Protein AF-A0A9D0ZQX7-F1 (afdb_monomer)

Radius of gyration: 19.65 Å; Cα contacts (8 Å, |Δi|>4): 275; chains: 1; bounding box: 48×26×58 Å

Sequence (186 aa):
MSQKMRNIPDDFRDPSKLGLVLETLQNSVYQLNQEEIRAMFANLVANLADKRKNSTITPRYVYILSQLGYEDAVFLRELVHQNGESVLHARKAAINNNHIDKYISDYFLYFSGEKKVLSGFKPTINVLESLGIIKETDEKLEYGIEDDSIVEKLDEKAENDQDGTWLYRSISITSFGMDFLKYVVG

InterPro domains:
  IPR025506 Abortive infection alpha [PF14337] (4-182)

Solvent-accessible surface area (backbone atoms only — not comparable to full-atom values): 10532 Å² total; per-residue (Å²): 94,74,67,59,47,68,71,51,54,75,92,39,54,35,73,89,38,45,69,60,40,52,53,40,54,61,55,41,68,85,39,69,87,40,66,64,53,40,49,25,48,24,26,37,42,30,34,42,35,24,63,91,56,30,85,79,65,54,76,65,58,50,58,54,59,62,69,54,53,71,68,41,45,51,51,54,51,58,53,63,67,34,75,81,58,65,38,40,36,36,31,32,24,37,70,54,96,94,36,80,74,46,74,76,48,70,60,34,35,39,39,75,78,74,75,41,78,47,69,81,50,65,67,45,52,54,51,38,36,75,74,46,32,33,44,74,50,75,80,42,89,58,85,54,75,89,50,63,76,56,49,53,55,50,52,67,70,59,77,60,93,71,84,60,48,54,38,42,30,43,38,43,72,31,76,64,21,51,57,50,41,60,41,28,71,92

Secondary structure (DSSP, 8-state):
-HHHHHTS-GGGB-GGGHHHHHHHHHHHGGGTT-HHHHHHHHHHHHHHTBTTTTTS--THHHHHHHH--HHHHHHHHHHHHTTTPPEEEEEEEEEETTEEEEE-S--EEEETTTTEEEES-HHHHHHHHHTTSEEEPPPB-----S-HHHHHHHHHHH------EEEEEEEEE-HHHHHHHHHHT-

Structure (mmCIF, N/CA/C/O backbone):
data_AF-A0A9D0ZQX7-F1
#
_entry.id   AF-A0A9D0ZQX7-F1
#
loop_
_atom_site.group_PDB
_atom_site.id
_atom_site.type_symbol
_atom_site.label_atom_id
_atom_site.label_alt_id
_atom_site.label_comp_id
_atom_site.label_asym_id
_atom_site.label_entity_id
_atom_site.label_seq_id
_atom_site.pdbx_PDB_ins_code
_atom_site.Cartn_x
_atom_site.Cartn_y
_atom_site.Cartn_z
_atom_site.occupancy
_atom_site.B_iso_or_equiv
_atom_site.auth_seq_id
_atom_site.auth_comp_id
_atom_site.auth_asym_id
_atom_site.auth_atom_id
_atom_site.pdbx_PDB_model_num
ATOM 1 N N . MET A 1 1 ? -18.158 -7.163 6.139 1.00 58.81 1 MET A N 1
ATOM 2 C CA . MET A 1 1 ? -17.744 -6.274 7.252 1.00 58.81 1 MET A CA 1
ATOM 3 C C . MET A 1 1 ? -18.123 -6.811 8.631 1.00 58.81 1 MET A C 1
ATOM 5 O O . MET A 1 1 ?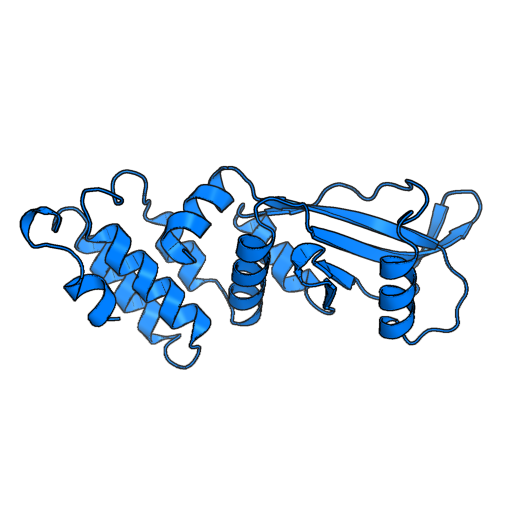 -17.233 -6.945 9.458 1.00 58.81 1 MET A O 1
ATOM 9 N N . SER A 1 2 ? -19.384 -7.182 8.894 1.00 59.84 2 SER A N 1
ATOM 10 C CA . SER A 1 2 ? -19.833 -7.571 10.250 1.00 59.84 2 SER A CA 1
ATOM 11 C C . SER A 1 2 ? -19.123 -8.789 10.864 1.00 59.84 2 SER A C 1
ATOM 13 O O . SER A 1 2 ? -19.054 -8.903 12.084 1.00 59.84 2 SER A O 1
ATOM 15 N N . GLN A 1 3 ? -18.568 -9.690 10.052 1.00 69.38 3 GLN A N 1
ATOM 16 C CA . GLN A 1 3 ? -17.985 -10.939 10.545 1.00 69.38 3 GLN A CA 1
ATOM 17 C C . GLN A 1 3 ? -16.638 -10.748 11.259 1.00 69.38 3 GLN A C 1
ATOM 19 O O . GLN A 1 3 ? -16.431 -11.349 12.308 1.00 69.38 3 GLN A O 1
ATOM 24 N N . LYS A 1 4 ? -15.756 -9.860 10.771 1.00 78.12 4 LYS A N 1
ATOM 25 C CA . LYS A 1 4 ? -14.452 -9.611 11.420 1.00 78.12 4 LYS A CA 1
ATOM 26 C C . LYS A 1 4 ? -14.603 -8.934 12.789 1.00 78.12 4 LYS A C 1
ATOM 28 O O . LYS A 1 4 ? -13.883 -9.287 13.713 1.00 78.12 4 LYS A O 1
ATOM 33 N N . MET A 1 5 ? -15.588 -8.045 12.957 1.00 74.50 5 MET A N 1
ATOM 34 C CA . MET A 1 5 ? -15.902 -7.446 14.265 1.00 74.50 5 MET A CA 1
ATOM 35 C C . MET A 1 5 ? -16.455 -8.459 15.273 1.00 74.50 5 MET A C 1
ATOM 37 O O . MET A 1 5 ? -16.116 -8.396 16.451 1.00 74.50 5 MET A O 1
ATOM 41 N N . ARG A 1 6 ? -17.295 -9.406 14.826 1.00 79.50 6 ARG A N 1
ATOM 42 C CA . ARG A 1 6 ? -17.848 -10.458 15.701 1.00 79.50 6 ARG A CA 1
ATOM 43 C C . ARG A 1 6 ? -16.764 -11.366 16.283 1.00 79.50 6 ARG A C 1
ATOM 45 O O . ARG A 1 6 ? -16.959 -11.905 17.364 1.00 79.50 6 ARG A O 1
ATOM 52 N N . ASN A 1 7 ? -15.628 -11.487 15.599 1.00 86.38 7 ASN A N 1
ATOM 53 C CA . ASN A 1 7 ? -14.491 -12.287 16.050 1.00 86.38 7 ASN A CA 1
ATOM 54 C C . ASN A 1 7 ? -13.659 -11.602 17.149 1.00 86.38 7 ASN A C 1
ATOM 56 O O . ASN A 1 7 ? -12.749 -12.228 17.688 1.00 86.38 7 ASN A O 1
ATOM 60 N N . ILE A 1 8 ? -13.938 -10.336 17.484 1.00 88.44 8 ILE A N 1
ATOM 61 C CA . ILE A 1 8 ? -13.288 -9.636 18.597 1.00 88.44 8 ILE A CA 1
ATOM 62 C C . ILE A 1 8 ? -14.002 -10.053 19.894 1.00 88.44 8 ILE A C 1
ATOM 64 O O . ILE A 1 8 ? -15.202 -9.763 20.024 1.00 88.44 8 ILE A O 1
ATOM 68 N N . PRO A 1 9 ? -13.306 -10.707 20.848 1.00 91.00 9 PRO A N 1
ATOM 69 C CA . PRO A 1 9 ? -13.886 -11.041 22.148 1.00 91.00 9 PRO A CA 1
ATOM 70 C C . PRO A 1 9 ? -14.347 -9.781 22.882 1.00 91.00 9 PRO A C 1
ATOM 72 O O . PRO A 1 9 ? -13.698 -8.741 22.762 1.00 91.00 9 PRO A O 1
ATOM 75 N N . ASP A 1 10 ? -15.436 -9.875 23.647 1.00 89.38 10 ASP A N 1
ATOM 76 C CA . ASP A 1 10 ? -16.072 -8.718 24.294 1.00 89.38 10 ASP A CA 1
ATOM 77 C C . ASP A 1 10 ? -15.087 -7.909 25.152 1.00 89.38 10 ASP A C 1
ATOM 79 O O . ASP A 1 10 ? -15.041 -6.686 25.040 1.00 89.38 10 ASP A O 1
ATOM 83 N N . ASP A 1 11 ? -14.205 -8.587 25.894 1.00 92.81 11 ASP A N 1
ATOM 84 C CA . ASP A 1 11 ? -13.184 -7.952 26.736 1.00 92.81 11 ASP A CA 1
ATOM 85 C C . ASP A 1 11 ? -12.166 -7.117 25.949 1.00 92.81 11 ASP A C 1
ATOM 87 O O . ASP A 1 11 ? -11.516 -6.240 26.521 1.00 92.81 11 ASP A O 1
ATOM 91 N N . PHE A 1 12 ? -11.990 -7.377 24.651 1.00 93.94 12 PHE A N 1
ATOM 92 C CA . PHE A 1 12 ? -11.067 -6.640 23.784 1.00 93.94 12 PHE A CA 1
ATOM 93 C C . PHE A 1 12 ? -11.750 -5.572 22.931 1.00 93.94 12 PHE A C 1
ATOM 95 O O . PHE A 1 12 ? -11.049 -4.831 22.241 1.00 93.94 12 PHE A O 1
ATOM 102 N N . ARG A 1 13 ? -13.080 -5.449 22.989 1.00 92.25 13 ARG A N 1
ATOM 103 C CA . ARG A 1 13 ? -13.792 -4.395 22.263 1.00 92.25 13 ARG A CA 1
ATOM 104 C C . ARG A 1 13 ? -13.548 -3.038 22.909 1.00 92.25 13 ARG A C 1
ATOM 106 O O . ARG A 1 13 ? -13.646 -2.894 24.125 1.00 92.25 13 ARG A O 1
ATOM 113 N N . ASP A 1 14 ? -13.259 -2.041 22.0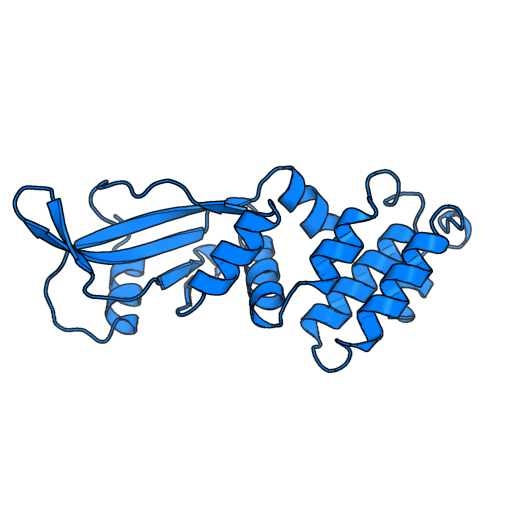82 1.00 91.56 14 ASP A N 1
ATOM 114 C CA . ASP A 1 14 ? -12.987 -0.677 22.524 1.00 91.56 14 ASP A CA 1
ATOM 115 C C . ASP A 1 14 ? -13.921 0.342 21.858 1.00 91.56 14 ASP A C 1
ATOM 117 O O . ASP A 1 14 ? -13.808 0.591 20.653 1.00 91.56 14 ASP A O 1
ATOM 121 N N . PRO A 1 15 ? -14.825 0.983 22.618 1.00 89.94 15 PRO A N 1
ATOM 122 C CA . PRO A 1 15 ? -15.671 2.040 22.084 1.00 89.94 15 PRO A CA 1
ATOM 123 C C . PRO A 1 15 ? -14.928 3.374 21.901 1.00 89.94 15 PRO 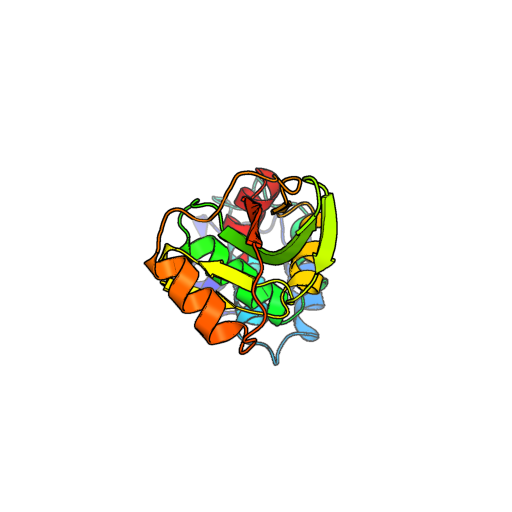A C 1
ATOM 125 O O . PRO A 1 15 ? -15.479 4.274 21.269 1.00 89.94 15 PRO A O 1
ATOM 128 N N . SER A 1 16 ? -13.695 3.537 22.404 1.00 92.25 16 SER A N 1
ATOM 129 C CA . SER A 1 16 ? -12.958 4.812 22.349 1.00 92.25 16 SER A CA 1
ATOM 130 C C . SER A 1 16 ? -12.718 5.321 20.922 1.00 92.25 16 SER A C 1
ATOM 132 O O . SER A 1 16 ? -12.596 6.524 20.694 1.00 92.25 16 SER A O 1
ATOM 134 N N . LYS A 1 17 ? -12.695 4.410 19.940 1.00 93.12 17 LYS A N 1
ATOM 135 C CA . LYS A 1 17 ? -12.505 4.707 18.514 1.00 93.12 17 LYS A CA 1
ATOM 136 C C . LYS A 1 17 ? -13.804 4.683 17.707 1.00 93.12 17 LYS A C 1
ATOM 138 O O . LYS A 1 17 ? -13.746 4.696 16.479 1.00 93.12 17 LYS A O 1
ATOM 143 N N . LEU A 1 18 ? -14.973 4.680 18.357 1.00 92.44 18 LEU A N 1
ATOM 144 C CA . LEU A 1 18 ? -16.269 4.570 17.677 1.00 92.44 18 LEU A CA 1
ATOM 145 C C . LEU A 1 18 ? -16.466 5.643 16.596 1.00 92.44 18 LEU A C 1
ATOM 147 O O . LEU A 1 18 ? -16.971 5.326 15.525 1.00 92.44 18 LEU A O 1
ATOM 151 N N . GLY A 1 19 ? -16.013 6.880 16.830 1.00 93.81 19 GLY A N 1
ATOM 152 C CA . GLY A 1 19 ? -16.064 7.942 15.817 1.00 93.81 19 GLY A CA 1
ATOM 153 C C . GLY A 1 19 ? -15.336 7.566 14.521 1.00 93.81 19 GLY A C 1
ATOM 154 O O . GLY A 1 19 ? -15.907 7.689 13.442 1.00 93.81 19 GLY A O 1
ATOM 155 N N . LEU A 1 20 ? -14.125 7.007 14.629 1.00 94.50 20 LEU A N 1
ATOM 156 C CA . LEU A 1 20 ? -13.357 6.538 13.470 1.00 94.50 20 LEU A CA 1
ATOM 157 C C . LEU A 1 20 ? -13.983 5.304 12.823 1.00 94.50 20 LEU A C 1
ATOM 159 O O . LEU A 1 20 ? -13.939 5.165 11.605 1.00 94.50 20 LEU A O 1
ATOM 163 N N . VAL A 1 21 ? -14.591 4.411 13.609 1.00 94.81 21 VAL A N 1
ATOM 164 C CA . VAL A 1 21 ? -15.341 3.269 13.064 1.00 94.81 21 VAL A CA 1
ATOM 165 C C . VAL A 1 21 ? -16.500 3.762 12.196 1.00 94.81 21 VAL A C 1
ATOM 167 O O . VAL A 1 21 ? -16.661 3.289 11.073 1.00 94.81 21 V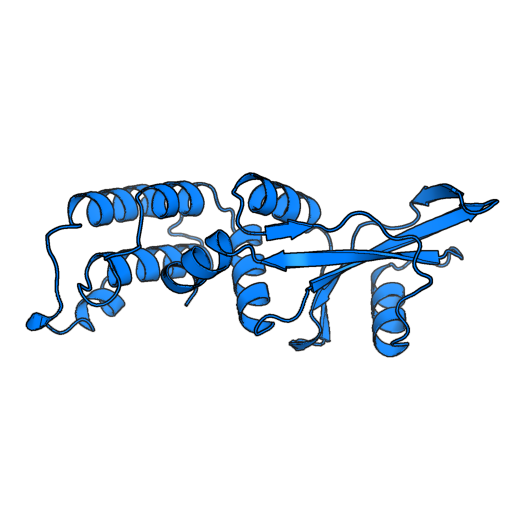AL A O 1
ATOM 170 N N . LEU A 1 22 ? -17.279 4.731 12.684 1.00 93.88 22 LEU A N 1
ATOM 171 C CA . LEU A 1 22 ? -18.394 5.314 11.936 1.00 93.88 22 LEU A CA 1
ATOM 172 C C . LEU A 1 22 ? -17.914 6.018 10.662 1.00 93.88 22 LEU A C 1
ATOM 174 O O . LEU A 1 22 ? -18.479 5.781 9.596 1.00 93.88 22 LEU A O 1
ATOM 178 N N . GLU A 1 23 ? -16.843 6.806 10.748 1.00 94.31 23 GLU A N 1
ATOM 179 C CA . GLU A 1 23 ? -16.229 7.465 9.589 1.00 94.31 23 GLU A CA 1
ATOM 180 C C . GLU A 1 23 ? -15.744 6.446 8.544 1.00 94.31 23 GLU A C 1
ATOM 182 O O . GLU A 1 23 ? -15.977 6.601 7.344 1.00 94.31 23 GLU A O 1
ATOM 187 N N . THR A 1 24 ? -15.129 5.351 8.993 1.00 94.62 24 THR A N 1
ATOM 188 C CA . THR A 1 24 ? -14.659 4.268 8.118 1.00 94.62 24 THR A CA 1
ATOM 189 C C . THR A 1 24 ? -15.823 3.595 7.390 1.00 94.62 24 THR A C 1
ATOM 191 O O . THR A 1 24 ? -15.752 3.352 6.186 1.00 94.62 24 THR A O 1
ATOM 194 N N . LEU A 1 25 ? -16.928 3.335 8.096 1.00 92.94 25 LEU A N 1
ATOM 195 C CA . LEU A 1 25 ? -18.136 2.766 7.499 1.00 92.94 25 LEU A CA 1
ATOM 196 C C . LEU A 1 25 ? -18.764 3.715 6.473 1.00 92.94 25 LEU A C 1
ATOM 198 O O . LEU A 1 25 ? -19.135 3.261 5.393 1.00 92.94 25 LEU A O 1
ATOM 202 N N . GLN A 1 26 ? -18.839 5.014 6.773 1.00 92.69 26 GLN A N 1
ATOM 203 C CA . GLN A 1 26 ? -19.362 6.024 5.848 1.00 92.69 26 GLN A CA 1
ATOM 204 C C . GLN A 1 26 ? -18.560 6.072 4.544 1.00 92.69 26 GLN A C 1
ATOM 206 O O . GLN A 1 26 ? -19.146 6.029 3.465 1.00 92.69 26 GLN A O 1
ATOM 211 N N . ASN A 1 27 ? -17.227 6.088 4.636 1.00 91.94 27 ASN A N 1
ATOM 212 C CA . ASN A 1 27 ? -16.356 6.080 3.459 1.00 91.94 27 ASN A CA 1
ATOM 213 C C . ASN A 1 27 ? -16.486 4.784 2.642 1.00 91.94 27 ASN A C 1
ATOM 215 O O . ASN A 1 27 ? -16.377 4.810 1.418 1.00 91.94 27 ASN A O 1
ATOM 219 N N . SER A 1 28 ? -16.779 3.655 3.292 1.00 90.88 28 SER A N 1
ATOM 220 C CA . SER A 1 28 ? -16.874 2.365 2.603 1.00 90.88 28 SER A CA 1
ATOM 221 C C . SER A 1 28 ? -18.076 2.210 1.667 1.00 90.88 28 SER A C 1
ATOM 223 O O . SER A 1 28 ? -18.048 1.355 0.780 1.00 90.88 28 SER A O 1
ATOM 225 N N . VAL A 1 29 ? -19.126 3.025 1.833 1.00 87.38 29 VAL A N 1
ATOM 226 C CA . VAL A 1 29 ? -20.370 2.923 1.046 1.00 87.38 29 VAL A CA 1
ATOM 227 C C . VAL A 1 29 ? -20.114 3.112 -0.453 1.00 87.38 29 VAL A C 1
ATOM 229 O O . VAL A 1 29 ? -20.781 2.487 -1.275 1.00 87.38 29 VAL A O 1
ATOM 232 N N . TYR A 1 30 ? -19.111 3.911 -0.816 1.00 79.94 30 TYR A N 1
ATOM 233 C CA . TYR A 1 30 ? -18.766 4.189 -2.213 1.00 79.94 30 TYR A CA 1
ATOM 234 C C . TYR A 1 30 ? -17.960 3.072 -2.889 1.00 79.94 30 TYR A C 1
ATOM 236 O O . TYR A 1 30 ? -17.768 3.113 -4.098 1.00 79.94 30 TYR A O 1
ATOM 244 N N . GLN A 1 31 ? -17.503 2.077 -2.124 1.00 81.06 31 GLN A N 1
ATOM 245 C CA . GLN A 1 31 ? -16.547 1.058 -2.573 1.00 81.06 31 GLN A CA 1
ATOM 246 C C . GLN A 1 31 ? -17.093 -0.373 -2.410 1.00 81.06 31 GLN A C 1
ATOM 248 O O . GLN A 1 31 ? -16.348 -1.350 -2.383 1.00 81.06 31 GLN A O 1
ATOM 253 N N . LEU A 1 32 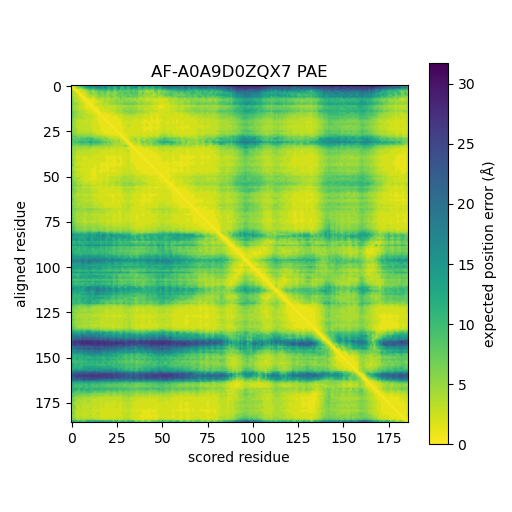? -18.416 -0.524 -2.267 1.00 75.50 32 LEU A N 1
ATOM 254 C CA . LEU A 1 32 ? -19.056 -1.807 -1.943 1.00 75.50 32 LEU A CA 1
ATOM 255 C C . LEU A 1 32 ? -18.930 -2.868 -3.048 1.00 75.50 32 LEU A C 1
ATOM 257 O O . LEU A 1 32 ? -18.981 -4.067 -2.749 1.00 75.50 32 LEU A O 1
ATOM 261 N N . ASN A 1 33 ? -18.769 -2.435 -4.301 1.00 83.50 33 ASN A N 1
ATOM 262 C CA . ASN A 1 33 ? -18.626 -3.297 -5.474 1.00 83.50 33 ASN A CA 1
ATOM 263 C C . ASN A 1 33 ? -17.217 -3.891 -5.630 1.00 83.50 33 ASN A C 1
ATOM 265 O O . ASN A 1 33 ? -17.083 -4.890 -6.328 1.00 83.50 33 ASN A O 1
ATOM 269 N N . GLN A 1 34 ? -16.203 -3.327 -4.969 1.00 86.31 34 GLN A N 1
ATOM 270 C CA . GLN A 1 34 ? -14.821 -3.799 -5.046 1.00 86.31 34 GLN A CA 1
ATOM 271 C C . GLN A 1 34 ? -14.499 -4.668 -3.829 1.00 86.31 34 GLN A C 1
ATOM 273 O O . GLN A 1 34 ? -14.468 -4.190 -2.693 1.00 86.31 34 GLN A O 1
ATOM 278 N N . GLU A 1 35 ? -14.294 -5.968 -4.045 1.00 88.75 35 GLU A N 1
ATOM 279 C CA . GLU A 1 35 ? -14.090 -6.926 -2.956 1.00 88.75 35 GLU A CA 1
ATOM 280 C C . GLU A 1 35 ? -12.830 -6.628 -2.138 1.00 88.75 35 GLU A C 1
ATOM 282 O O . GLU A 1 35 ? -12.888 -6.632 -0.905 1.00 88.75 35 GLU A O 1
ATOM 287 N N . GLU A 1 36 ? -11.736 -6.292 -2.811 1.00 89.12 36 GLU A N 1
ATOM 288 C CA . GLU A 1 36 ? -10.443 -5.964 -2.224 1.00 89.12 36 GLU A CA 1
ATOM 289 C C . GLU A 1 36 ? -10.551 -4.744 -1.306 1.00 89.12 36 GLU A C 1
ATOM 291 O O . GLU A 1 36 ? -10.186 -4.805 -0.130 1.00 89.12 36 GLU A O 1
ATOM 296 N N . ILE A 1 37 ? -11.146 -3.656 -1.797 1.00 92.38 37 ILE A N 1
ATOM 297 C CA . ILE A 1 37 ? -11.325 -2.430 -1.012 1.00 92.38 37 ILE A CA 1
ATOM 298 C C . ILE A 1 37 ? -12.288 -2.680 0.158 1.00 92.38 37 ILE A C 1
ATOM 300 O O . ILE A 1 37 ? -12.042 -2.257 1.291 1.00 92.38 37 ILE A O 1
ATOM 304 N N . ARG A 1 38 ? -13.372 -3.433 -0.064 1.00 91.50 38 ARG A N 1
ATOM 305 C CA . ARG A 1 38 ? -14.318 -3.812 0.996 1.00 91.50 38 ARG A CA 1
ATOM 306 C C . ARG A 1 38 ? -13.647 -4.637 2.095 1.00 91.50 38 ARG A C 1
ATOM 308 O O . ARG A 1 38 ? -13.981 -4.462 3.273 1.00 91.50 38 ARG A O 1
ATOM 315 N N . ALA A 1 39 ? -12.735 -5.539 1.737 1.00 92.06 39 ALA A N 1
ATOM 316 C CA . ALA A 1 39 ? -11.944 -6.298 2.697 1.00 92.06 39 ALA A CA 1
ATOM 317 C C . ALA A 1 39 ? -11.036 -5.368 3.515 1.00 92.06 39 ALA A C 1
ATOM 319 O O . ALA A 1 39 ? -11.015 -5.478 4.743 1.00 92.06 39 ALA A O 1
ATOM 320 N N . MET A 1 40 ? -10.401 -4.389 2.866 1.00 95.00 40 MET A N 1
ATOM 321 C CA . MET A 1 40 ? -9.556 -3.396 3.530 1.00 95.00 40 MET A CA 1
ATOM 322 C C . MET A 1 40 ? -10.319 -2.521 4.532 1.00 95.00 40 MET A C 1
ATOM 324 O O . MET A 1 40 ? -9.882 -2.333 5.670 1.00 95.00 40 MET A O 1
ATOM 328 N N . PHE A 1 41 ? -11.520 -2.058 4.176 1.00 95.06 41 PHE A N 1
ATOM 329 C CA . PHE A 1 41 ? -12.385 -1.349 5.124 1.00 95.06 41 PHE A CA 1
ATOM 330 C C . PHE A 1 41 ? -12.820 -2.249 6.287 1.00 95.06 41 PHE A C 1
ATOM 332 O O . PHE A 1 41 ? -12.832 -1.813 7.438 1.00 95.06 41 PHE A O 1
ATOM 339 N N . ALA A 1 42 ? -13.152 -3.517 6.020 1.00 93.62 42 ALA A N 1
ATOM 340 C CA . ALA A 1 42 ? -13.519 -4.465 7.072 1.00 93.62 42 ALA A CA 1
ATOM 341 C C . ALA A 1 42 ? -12.369 -4.701 8.066 1.00 93.62 42 ALA A C 1
ATOM 343 O O . ALA A 1 42 ? -12.617 -4.817 9.269 1.00 93.62 42 ALA A O 1
ATOM 344 N N . ASN A 1 43 ? -11.134 -4.762 7.566 1.00 95.31 43 ASN A N 1
ATOM 345 C CA . ASN A 1 43 ? -9.920 -4.869 8.368 1.00 95.31 43 ASN A CA 1
ATOM 346 C C . ASN A 1 43 ? -9.729 -3.650 9.257 1.00 95.31 43 ASN A C 1
ATOM 348 O O . ASN A 1 43 ? -9.605 -3.800 10.474 1.00 95.31 43 ASN A O 1
ATOM 352 N N . LEU A 1 44 ? -9.789 -2.453 8.673 1.00 96.06 44 LEU A N 1
ATOM 353 C CA . LEU A 1 44 ? -9.605 -1.215 9.419 1.00 96.06 44 LEU A CA 1
ATOM 354 C C . LEU A 1 44 ? -10.661 -1.062 10.522 1.00 96.06 44 LEU A C 1
ATOM 356 O O . LEU A 1 44 ? -10.313 -0.769 11.663 1.00 96.06 44 LEU A O 1
ATOM 360 N N . VAL A 1 45 ? -11.933 -1.357 10.226 1.00 95.31 45 VAL A N 1
ATOM 361 C CA . VAL A 1 45 ? -13.022 -1.345 11.218 1.00 95.31 45 VAL A CA 1
ATOM 362 C C . VAL A 1 45 ? -12.756 -2.322 12.367 1.00 95.31 45 VAL A C 1
ATOM 364 O O . VAL A 1 45 ? -12.891 -1.953 13.534 1.00 95.31 45 VAL A O 1
ATOM 367 N N . ALA A 1 46 ? -12.372 -3.565 12.061 1.00 94.75 46 ALA A N 1
ATOM 368 C CA . ALA A 1 46 ? -12.097 -4.562 13.093 1.00 94.75 46 ALA A CA 1
ATOM 369 C C . ALA A 1 46 ? -10.894 -4.161 13.961 1.00 94.75 46 ALA A C 1
ATOM 371 O O . ALA A 1 46 ? -10.940 -4.289 15.181 1.00 94.75 46 ALA A O 1
ATOM 372 N N . ASN A 1 47 ? -9.839 -3.628 13.345 1.00 95.69 47 ASN A N 1
ATOM 373 C CA . ASN A 1 47 ? -8.639 -3.210 14.058 1.00 95.69 47 ASN A CA 1
ATOM 374 C C . ASN A 1 47 ? -8.862 -1.936 14.894 1.00 95.69 47 ASN A C 1
ATOM 376 O O . ASN A 1 47 ? -8.279 -1.828 15.967 1.00 95.69 47 ASN A O 1
ATOM 380 N N . LEU A 1 48 ? -9.734 -1.013 14.467 1.00 95.69 48 LEU A N 1
ATOM 381 C CA . LEU A 1 48 ? -10.160 0.150 15.263 1.00 95.69 48 LEU A CA 1
ATOM 382 C C . LEU A 1 48 ? -10.947 -0.256 16.518 1.00 95.69 48 LEU A C 1
ATOM 384 O O . LEU A 1 48 ? -10.773 0.347 17.578 1.00 95.69 48 LEU A O 1
ATOM 388 N N . ALA A 1 49 ? -11.799 -1.277 16.401 1.00 94.12 49 ALA A N 1
ATOM 389 C CA . ALA A 1 49 ? -12.648 -1.760 17.487 1.00 94.12 49 ALA A CA 1
ATOM 390 C C . ALA A 1 49 ? -11.924 -2.681 18.490 1.00 94.12 49 ALA A C 1
ATOM 392 O O . ALA A 1 49 ? -12.524 -3.053 19.495 1.00 94.12 49 ALA A O 1
ATOM 393 N N . ASP A 1 50 ? -10.668 -3.065 18.237 1.00 94.75 50 ASP A N 1
ATOM 394 C CA . ASP A 1 50 ? -9.877 -3.965 19.086 1.00 94.75 50 ASP A CA 1
ATOM 395 C C . ASP A 1 50 ? -8.808 -3.189 19.877 1.00 94.75 50 ASP A C 1
ATOM 397 O O . ASP A 1 50 ? -7.825 -2.703 19.304 1.00 94.75 50 ASP A O 1
ATOM 401 N N . LYS A 1 51 ? -8.945 -3.125 21.211 1.00 94.50 51 LYS A N 1
ATOM 402 C CA . LYS A 1 51 ? -8.019 -2.389 22.101 1.00 94.50 51 LYS A CA 1
ATOM 403 C C . LYS A 1 51 ? -6.569 -2.871 22.033 1.00 94.50 51 LYS A C 1
ATOM 405 O O . LYS A 1 51 ? -5.660 -2.157 22.444 1.00 94.50 51 LYS A O 1
ATOM 410 N N . ARG A 1 52 ? -6.328 -4.091 21.537 1.00 93.94 52 ARG A N 1
ATOM 411 C CA . ARG A 1 52 ? -4.973 -4.649 21.374 1.00 93.94 52 ARG A CA 1
ATOM 412 C C . ARG A 1 52 ? -4.239 -4.052 20.173 1.00 93.94 52 ARG A C 1
ATOM 414 O O . ARG A 1 52 ? -3.025 -4.204 20.073 1.00 93.94 52 ARG A O 1
ATOM 421 N N . LYS A 1 53 ? -4.969 -3.434 19.239 1.00 93.38 53 LYS A N 1
ATOM 422 C CA . LYS A 1 53 ? -4.458 -3.002 17.929 1.00 93.38 53 LYS A CA 1
ATOM 423 C C . LYS A 1 53 ? -4.653 -1.511 17.661 1.00 93.38 53 LYS A C 1
ATOM 425 O O . LYS A 1 53 ? -3.863 -0.912 16.938 1.00 93.38 53 LYS A O 1
ATOM 430 N N . ASN A 1 54 ? -5.684 -0.906 18.240 1.00 93.44 54 ASN A N 1
ATOM 431 C CA . ASN A 1 54 ? -6.157 0.420 17.850 1.00 93.44 54 ASN A CA 1
ATOM 432 C C . ASN A 1 54 ? -5.320 1.614 18.352 1.00 93.44 54 ASN A C 1
ATOM 434 O O . ASN A 1 54 ? -5.605 2.754 17.979 1.00 93.44 54 ASN A O 1
ATOM 438 N N . SER A 1 55 ? -4.298 1.382 19.181 1.00 92.25 55 SER A N 1
ATOM 439 C CA . SER A 1 55 ? -3.512 2.441 19.831 1.00 92.25 55 SER A CA 1
ATOM 440 C C . SER A 1 55 ? -2.699 3.289 18.849 1.00 92.25 55 SER A C 1
ATOM 442 O O . SER A 1 55 ? -2.489 4.474 19.092 1.00 92.25 55 SER A O 1
ATOM 444 N N . THR A 1 56 ? -2.283 2.697 17.728 1.00 91.62 56 THR A N 1
ATOM 445 C CA . THR A 1 56 ? -1.449 3.339 16.692 1.00 91.62 56 THR A CA 1
ATOM 446 C C . THR A 1 56 ? -2.234 3.716 15.438 1.00 91.62 56 THR A C 1
ATOM 448 O O . THR A 1 56 ? -1.705 4.386 14.555 1.00 91.62 56 THR A O 1
ATOM 451 N N . ILE A 1 57 ? -3.513 3.336 15.361 1.00 95.00 57 ILE A N 1
ATOM 452 C CA . ILE A 1 57 ? -4.365 3.668 14.220 1.00 95.00 57 ILE A CA 1
ATOM 453 C C . ILE A 1 57 ? -4.765 5.140 14.307 1.00 95.00 57 ILE A C 1
ATOM 455 O O . ILE A 1 57 ? -5.329 5.600 15.307 1.00 95.00 57 ILE A O 1
ATOM 459 N N . THR A 1 58 ? -4.487 5.875 13.232 1.00 92.94 58 THR A N 1
ATOM 460 C CA . THR A 1 58 ? -4.760 7.312 13.122 1.00 92.94 58 THR A CA 1
ATOM 461 C C . THR A 1 58 ? -5.914 7.584 12.151 1.00 92.94 58 THR A C 1
ATOM 463 O O . THR A 1 58 ? -6.162 6.766 11.262 1.00 92.94 58 THR A O 1
ATOM 466 N N . PRO A 1 59 ? -6.589 8.749 12.246 1.00 94.50 59 PRO A N 1
ATOM 467 C CA . PRO A 1 59 ? -7.630 9.133 11.286 1.00 94.50 59 PRO A CA 1
ATOM 468 C C . PRO A 1 59 ? -7.139 9.128 9.831 1.00 94.50 59 PRO A C 1
ATOM 470 O O . PRO A 1 59 ? -7.895 8.823 8.914 1.00 94.50 59 PRO A O 1
ATOM 473 N N . ARG A 1 60 ? -5.838 9.382 9.611 1.00 95.06 60 ARG A N 1
ATOM 474 C CA . ARG A 1 60 ? -5.208 9.378 8.284 1.00 95.06 60 ARG A CA 1
ATOM 475 C C . ARG A 1 60 ? -5.412 8.060 7.532 1.00 95.06 60 ARG A C 1
ATOM 477 O O . ARG A 1 60 ? -5.493 8.090 6.312 1.00 95.06 60 ARG A O 1
ATOM 484 N N . TYR A 1 61 ? -5.533 6.926 8.224 1.00 96.31 61 TYR A N 1
ATOM 485 C CA . TYR A 1 61 ? -5.739 5.637 7.555 1.00 96.31 61 TYR A CA 1
ATOM 486 C C . TYR A 1 61 ? -7.094 5.563 6.853 1.00 96.31 61 TYR A C 1
ATOM 488 O O . TYR A 1 61 ? -7.183 4.986 5.775 1.00 96.31 61 TYR A O 1
ATOM 496 N N . VAL A 1 62 ? -8.126 6.188 7.426 1.00 94.94 62 VAL A N 1
ATOM 497 C CA . VAL A 1 62 ? -9.461 6.240 6.820 1.00 94.94 62 VAL A CA 1
ATOM 498 C C . VAL A 1 62 ? -9.428 7.070 5.539 1.00 94.94 62 VAL A C 1
ATOM 500 O O . VAL A 1 62 ? -9.930 6.622 4.513 1.00 94.94 62 VAL A O 1
ATOM 503 N N . TYR A 1 63 ? -8.775 8.237 5.584 1.00 93.19 63 TYR A N 1
ATOM 504 C CA . TYR A 1 63 ? -8.627 9.126 4.427 1.00 93.19 63 TYR A CA 1
ATOM 505 C C . TYR A 1 63 ? -7.779 8.522 3.311 1.00 93.19 63 TYR A C 1
ATOM 507 O O . TYR A 1 63 ? -8.125 8.649 2.145 1.00 93.19 63 TYR A O 1
ATOM 515 N N . ILE A 1 64 ? -6.676 7.855 3.654 1.00 95.38 64 ILE A N 1
ATOM 516 C CA . ILE A 1 64 ? -5.857 7.152 2.665 1.00 95.38 64 ILE A CA 1
ATOM 517 C C . ILE A 1 64 ? -6.692 6.068 1.995 1.00 95.38 64 ILE A C 1
ATOM 519 O O . ILE A 1 64 ? -6.772 6.033 0.775 1.00 95.38 64 ILE A O 1
ATOM 523 N N . LEU A 1 65 ? -7.348 5.214 2.787 1.00 94.69 65 LEU A N 1
ATOM 524 C CA . LEU A 1 65 ? -8.139 4.109 2.258 1.00 94.69 65 LEU A CA 1
ATOM 525 C C . LEU A 1 65 ? -9.307 4.590 1.383 1.00 94.69 65 LEU A C 1
ATOM 527 O O . LEU A 1 65 ? -9.621 3.944 0.388 1.00 94.69 65 LEU A O 1
ATOM 531 N N . SER A 1 66 ? -9.934 5.726 1.706 1.00 91.81 66 SER A N 1
ATOM 532 C CA . SER A 1 66 ? -11.020 6.281 0.888 1.00 91.81 66 SER A CA 1
ATOM 533 C C . SER A 1 66 ? -10.558 6.866 -0.449 1.00 91.81 66 SER A C 1
ATOM 535 O O . SER A 1 66 ? -11.383 7.025 -1.348 1.00 91.81 66 SER A O 1
ATOM 537 N N . GLN A 1 67 ? -9.262 7.149 -0.598 1.00 91.06 67 GLN A N 1
ATOM 538 C CA . GLN A 1 67 ? -8.654 7.646 -1.834 1.00 91.06 67 GLN A CA 1
ATOM 539 C C . GLN A 1 67 ? -8.131 6.530 -2.750 1.00 91.06 67 GLN A C 1
ATOM 541 O O . GLN A 1 67 ? -7.758 6.823 -3.883 1.00 91.06 67 GLN A O 1
ATOM 546 N N . LEU A 1 68 ? -8.104 5.273 -2.290 1.00 92.06 68 LEU A N 1
ATOM 547 C CA . LEU A 1 68 ? -7.595 4.154 -3.084 1.00 92.06 68 LEU A CA 1
ATOM 548 C C . LEU A 1 68 ? -8.600 3.699 -4.148 1.00 92.06 68 LEU A C 1
ATOM 550 O O . LEU A 1 68 ? -9.795 3.534 -3.882 1.00 92.06 68 LEU A O 1
ATOM 554 N N . GLY A 1 69 ? -8.087 3.444 -5.350 1.00 90.25 69 GLY A N 1
ATOM 555 C CA . GLY A 1 69 ? -8.779 2.718 -6.406 1.00 90.25 69 GLY A CA 1
ATOM 556 C C . GLY A 1 69 ? -8.599 1.201 -6.300 1.00 90.25 69 GLY A C 1
ATOM 557 O O . GLY A 1 69 ? -7.887 0.683 -5.437 1.00 90.25 69 GLY A O 1
ATOM 558 N N . TYR A 1 70 ? -9.245 0.474 -7.217 1.00 88.75 70 TYR A N 1
ATOM 559 C CA . TYR A 1 70 ? -9.134 -0.986 -7.299 1.00 88.75 70 TYR A CA 1
ATOM 560 C C . TYR A 1 70 ? -7.684 -1.437 -7.531 1.00 88.75 70 TYR A C 1
ATOM 562 O O . TYR A 1 70 ? -7.176 -2.273 -6.787 1.00 88.75 70 TYR A O 1
ATOM 570 N N . GLU A 1 71 ? -7.000 -0.826 -8.501 1.00 89.38 71 GLU A N 1
ATOM 571 C CA . GLU A 1 71 ? -5.609 -1.161 -8.839 1.00 89.38 71 GLU A CA 1
ATOM 572 C C . GLU A 1 71 ? -4.645 -0.897 -7.676 1.00 89.38 71 GLU A C 1
ATOM 574 O O . GLU A 1 71 ? -3.735 -1.688 -7.430 1.00 89.38 71 GLU A O 1
ATOM 579 N N . ASP A 1 72 ? -4.887 0.160 -6.892 1.00 92.56 72 ASP A N 1
ATOM 580 C CA . ASP A 1 72 ? -4.089 0.456 -5.701 1.00 92.56 72 ASP A CA 1
ATOM 581 C C . ASP A 1 72 ? -4.270 -0.633 -4.639 1.00 92.56 72 ASP A C 1
ATOM 583 O O . ASP A 1 72 ? -3.299 -1.102 -4.044 1.00 92.56 72 ASP A O 1
ATOM 587 N N . ALA A 1 73 ? -5.511 -1.076 -4.420 1.00 91.75 73 ALA A N 1
ATOM 588 C CA . ALA A 1 73 ? -5.819 -2.135 -3.469 1.00 91.75 73 ALA A CA 1
ATOM 589 C C . ALA A 1 73 ? -5.195 -3.479 -3.879 1.00 91.75 73 ALA A C 1
ATOM 591 O O . ALA A 1 73 ? -4.643 -4.186 -3.031 1.00 91.75 73 ALA A O 1
ATOM 592 N N . VAL A 1 74 ? -5.239 -3.811 -5.172 1.00 88.69 74 VAL A N 1
ATOM 593 C CA . VAL A 1 74 ? -4.551 -4.986 -5.718 1.00 88.69 74 VAL A CA 1
ATOM 594 C C . VAL A 1 74 ? -3.051 -4.859 -5.478 1.00 88.69 74 VAL A C 1
ATOM 596 O O . VAL A 1 74 ? -2.476 -5.734 -4.840 1.00 88.69 74 VAL A O 1
ATOM 599 N N . PHE A 1 75 ? -2.426 -3.751 -5.876 1.00 89.50 75 PHE A N 1
ATOM 600 C CA . PHE A 1 75 ? -0.988 -3.540 -5.709 1.00 89.50 75 PHE A CA 1
ATOM 601 C C . PHE A 1 75 ? -0.528 -3.656 -4.245 1.00 89.50 75 PHE A C 1
ATOM 603 O O . PHE A 1 75 ? 0.473 -4.312 -3.961 1.00 89.50 75 PHE A O 1
ATOM 610 N N . LEU A 1 76 ? -1.271 -3.082 -3.292 1.00 91.56 76 LEU A N 1
ATOM 611 C CA . LEU A 1 76 ? -0.946 -3.182 -1.863 1.00 91.56 76 LEU A CA 1
ATOM 612 C C . LEU A 1 76 ? -1.009 -4.625 -1.335 1.00 91.56 76 LEU A C 1
ATOM 614 O O . LEU A 1 76 ? -0.223 -4.982 -0.458 1.00 91.56 76 LEU A O 1
ATOM 618 N N . ARG A 1 77 ? -1.911 -5.464 -1.859 1.00 88.62 77 ARG A N 1
ATOM 619 C CA . ARG A 1 77 ? -1.965 -6.895 -1.516 1.00 88.62 77 ARG A CA 1
ATOM 620 C C . ARG A 1 77 ? -0.720 -7.625 -2.011 1.00 88.62 77 ARG A C 1
ATOM 622 O O . ARG A 1 77 ? -0.098 -8.351 -1.241 1.00 88.62 77 ARG A O 1
ATOM 629 N N . GLU A 1 78 ? -0.337 -7.392 -3.264 1.00 85.12 78 GLU A N 1
ATOM 630 C CA . GLU A 1 78 ? 0.861 -8.002 -3.851 1.00 85.12 78 GLU A CA 1
ATOM 631 C C . GLU A 1 78 ? 2.127 -7.562 -3.095 1.00 85.12 78 GLU A C 1
ATOM 633 O O . GLU A 1 78 ? 3.008 -8.381 -2.840 1.00 85.12 78 GLU A O 1
ATOM 638 N N . LEU A 1 79 ? 2.192 -6.298 -2.650 1.00 86.19 79 LEU A N 1
ATOM 639 C CA . LEU A 1 79 ? 3.275 -5.801 -1.794 1.00 86.19 79 LEU A CA 1
ATOM 640 C C . LEU A 1 79 ? 3.376 -6.550 -0.463 1.00 86.19 79 LEU A C 1
ATOM 642 O O . LEU A 1 79 ? 4.477 -6.894 -0.040 1.00 86.19 79 LEU A O 1
ATOM 646 N N . VAL A 1 80 ? 2.249 -6.817 0.204 1.00 86.75 80 VAL A N 1
ATOM 647 C CA . VAL A 1 80 ? 2.249 -7.590 1.457 1.00 86.75 80 VAL A CA 1
ATOM 648 C C . VAL A 1 80 ? 2.748 -9.019 1.220 1.00 86.75 80 VAL A C 1
ATOM 650 O O . VAL A 1 80 ? 3.476 -9.549 2.057 1.00 86.75 80 VAL A O 1
ATOM 653 N N . HIS A 1 81 ? 2.437 -9.626 0.069 1.00 82.50 81 HIS A N 1
ATOM 654 C CA . HIS A 1 81 ? 2.930 -10.961 -0.291 1.00 82.50 81 HIS A CA 1
ATOM 655 C C . HIS A 1 81 ? 4.435 -11.017 -0.593 1.00 82.50 81 HIS A C 1
ATOM 657 O O . HIS A 1 81 ? 5.017 -12.097 -0.515 1.00 82.50 81 HIS A O 1
ATOM 663 N N . GLN A 1 82 ? 5.092 -9.886 -0.886 1.00 76.31 82 GLN A N 1
ATOM 664 C CA . GLN A 1 82 ? 6.549 -9.850 -1.081 1.00 76.31 82 GLN A CA 1
ATOM 665 C C . GLN A 1 82 ? 7.348 -10.022 0.220 1.00 76.31 82 GLN A C 1
ATOM 667 O O . GLN A 1 82 ? 8.570 -10.071 0.171 1.00 76.31 82 GLN A O 1
ATOM 672 N N . ASN A 1 83 ? 6.705 -10.109 1.394 1.00 70.31 83 ASN A N 1
ATOM 673 C CA . ASN A 1 83 ? 7.375 -10.337 2.685 1.00 70.31 83 ASN A CA 1
ATOM 674 C C . ASN A 1 83 ? 8.544 -9.370 2.982 1.00 70.31 83 ASN A C 1
ATOM 676 O O . ASN A 1 83 ? 9.492 -9.723 3.682 1.00 70.31 83 ASN A O 1
ATOM 680 N N . GLY A 1 84 ? 8.463 -8.133 2.483 1.00 66.50 84 GLY A N 1
ATOM 681 C CA . GLY A 1 84 ? 9.499 -7.113 2.667 1.00 66.50 84 GLY A CA 1
ATOM 682 C C . GLY A 1 84 ? 10.612 -7.121 1.615 1.00 66.50 84 GLY A C 1
ATOM 683 O O . GLY A 1 84 ? 11.534 -6.315 1.729 1.00 66.50 84 GLY A O 1
ATOM 684 N N . GLU A 1 85 ? 10.529 -7.975 0.592 1.00 70.62 85 GLU A N 1
ATOM 685 C CA . GLU A 1 85 ? 11.367 -7.857 -0.600 1.00 70.62 85 GLU A CA 1
ATOM 686 C C . GLU A 1 85 ? 10.983 -6.610 -1.412 1.00 70.62 85 GLU A C 1
ATOM 688 O O . GLU A 1 85 ? 9.811 -6.232 -1.510 1.00 70.62 85 GLU A O 1
ATOM 693 N N . SER A 1 86 ? 11.988 -5.948 -1.986 1.00 72.06 86 SER A N 1
ATOM 694 C CA . SER A 1 86 ? 11.776 -4.803 -2.871 1.00 72.06 86 SER A CA 1
ATOM 695 C C . SER A 1 86 ? 11.107 -5.253 -4.167 1.00 72.06 86 SER A C 1
ATOM 697 O O . SER A 1 86 ? 11.557 -6.207 -4.798 1.00 72.06 86 SER A O 1
ATOM 699 N N . VAL A 1 87 ? 10.092 -4.515 -4.620 1.00 79.88 87 VAL A N 1
ATOM 700 C CA . VAL A 1 87 ? 9.515 -4.743 -5.952 1.00 79.88 87 VAL A CA 1
ATOM 701 C C . VAL A 1 87 ? 10.412 -4.081 -6.985 1.00 79.88 87 VAL A C 1
ATOM 703 O O . VAL A 1 87 ? 10.698 -2.880 -6.894 1.00 79.88 87 VAL A O 1
ATOM 706 N N . LEU A 1 88 ? 10.857 -4.869 -7.963 1.00 79.00 88 LEU A N 1
ATOM 707 C CA . LEU A 1 88 ? 11.636 -4.358 -9.080 1.00 79.00 88 LEU A CA 1
ATOM 708 C C . LEU A 1 88 ? 10.715 -3.619 -10.042 1.00 79.00 88 LEU A C 1
ATOM 710 O O . LEU A 1 88 ? 9.639 -4.094 -10.401 1.00 79.00 88 LEU A O 1
ATOM 714 N N . HIS A 1 89 ? 11.166 -2.449 -10.463 1.00 82.56 89 HIS A N 1
ATOM 715 C CA . HIS A 1 89 ? 10.466 -1.573 -11.380 1.00 82.56 89 HIS A CA 1
ATOM 716 C C . HIS A 1 89 ? 11.388 -1.301 -12.567 1.00 82.56 89 HIS A C 1
ATOM 718 O O . HIS A 1 89 ? 12.433 -0.681 -12.395 1.00 82.56 89 HIS A O 1
ATOM 724 N N . ALA 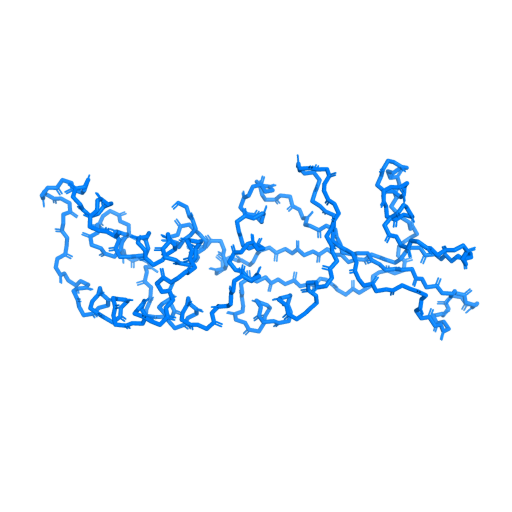A 1 90 ? 11.040 -1.802 -13.750 1.00 83.81 90 ALA A N 1
ATOM 725 C CA . ALA A 1 90 ? 11.920 -1.834 -14.911 1.00 83.81 90 ALA A CA 1
ATOM 726 C C . ALA A 1 90 ? 11.283 -1.194 -16.149 1.00 83.81 90 ALA A C 1
ATOM 728 O O . ALA A 1 90 ? 10.075 -1.280 -16.360 1.00 83.81 90 ALA A O 1
ATOM 729 N N . ARG A 1 91 ? 12.105 -0.567 -16.991 1.00 86.06 91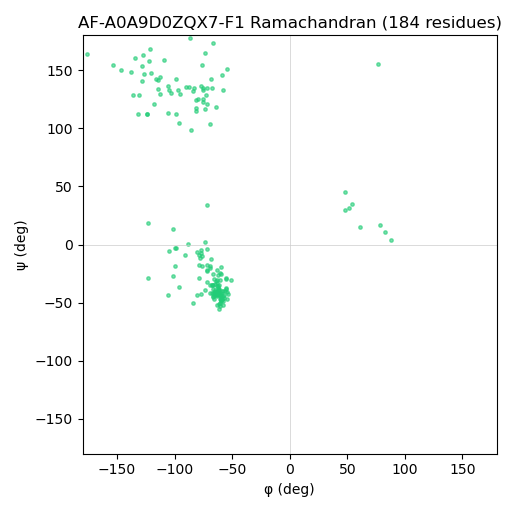 ARG A N 1
ATOM 730 C CA . ARG A 1 91 ? 11.720 -0.099 -18.333 1.00 86.06 91 ARG A CA 1
ATOM 731 C C . ARG A 1 91 ? 12.898 -0.196 -19.294 1.00 86.06 91 ARG A C 1
ATOM 733 O O . ARG A 1 91 ? 14.045 -0.045 -18.879 1.00 86.06 91 ARG A O 1
ATOM 740 N N . LYS A 1 92 ? 12.623 -0.404 -20.576 1.00 86.94 92 LYS A N 1
ATOM 741 C CA . LYS A 1 92 ? 13.638 -0.512 -21.625 1.00 86.94 92 LYS A CA 1
ATOM 742 C C . LYS A 1 92 ? 13.934 0.865 -22.214 1.00 86.94 92 LYS A C 1
ATOM 744 O O . LYS A 1 92 ? 13.011 1.638 -22.486 1.00 86.94 92 LYS A O 1
ATOM 749 N N . ALA A 1 93 ? 15.208 1.183 -22.418 1.00 87.62 93 ALA A N 1
ATOM 750 C CA . ALA A 1 93 ? 15.652 2.458 -22.975 1.00 87.62 93 ALA A CA 1
ATOM 751 C C . ALA A 1 93 ? 16.780 2.286 -24.000 1.00 87.62 93 ALA A C 1
ATOM 753 O O . ALA A 1 93 ? 17.623 1.399 -23.879 1.00 87.62 93 ALA A O 1
ATOM 754 N N . ALA A 1 94 ? 16.817 3.179 -24.989 1.00 88.25 94 ALA A N 1
ATOM 755 C CA . ALA A 1 94 ? 17.973 3.346 -25.861 1.00 88.25 94 ALA A CA 1
ATOM 756 C C . ALA A 1 94 ? 19.007 4.220 -25.141 1.00 88.25 94 ALA A C 1
ATOM 758 O O . ALA A 1 94 ? 18.688 5.340 -24.727 1.00 88.25 94 ALA A O 1
ATOM 759 N N . ILE A 1 95 ? 20.235 3.719 -25.001 1.00 83.62 95 ILE A N 1
ATOM 760 C CA . ILE A 1 95 ? 21.336 4.433 -24.346 1.00 83.62 95 ILE A CA 1
ATOM 761 C C . ILE A 1 95 ? 22.398 4.787 -25.388 1.00 83.62 95 ILE A C 1
ATOM 763 O O . ILE A 1 95 ? 22.860 3.925 -26.132 1.00 83.62 95 ILE A O 1
ATOM 767 N N . ASN A 1 96 ? 22.816 6.051 -25.414 1.00 84.44 96 ASN A N 1
ATOM 768 C CA . ASN A 1 96 ? 23.909 6.543 -26.248 1.00 84.44 96 ASN A CA 1
ATOM 769 C C . ASN A 1 96 ? 24.875 7.371 -25.391 1.00 84.44 96 ASN A C 1
ATOM 771 O O . ASN A 1 96 ? 24.446 8.274 -24.676 1.00 84.44 96 ASN A O 1
ATOM 775 N N . ASN A 1 97 ? 26.177 7.072 -25.440 1.00 83.50 97 ASN A N 1
ATOM 776 C CA . ASN A 1 97 ? 27.208 7.751 -24.642 1.00 83.50 97 ASN A CA 1
ATOM 777 C C . ASN A 1 97 ? 26.832 7.885 -23.148 1.00 83.50 97 ASN A C 1
ATOM 779 O O . ASN A 1 97 ? 26.964 8.965 -22.572 1.00 83.50 97 ASN A O 1
ATOM 783 N N . ASN A 1 98 ? 26.321 6.807 -22.539 1.00 79.38 98 ASN A N 1
ATOM 784 C CA . ASN A 1 98 ? 25.816 6.751 -21.155 1.00 79.38 98 ASN A CA 1
ATOM 785 C C . ASN A 1 98 ? 24.632 7.682 -20.830 1.00 79.38 98 ASN A C 1
ATOM 787 O O . ASN A 1 98 ? 24.311 7.875 -19.659 1.00 79.38 98 ASN A O 1
ATOM 791 N N . HIS A 1 99 ? 23.960 8.233 -21.839 1.00 81.69 99 HIS A N 1
ATOM 792 C CA . HIS A 1 99 ? 22.745 9.021 -21.672 1.00 81.69 99 HIS A CA 1
ATOM 793 C C . HIS A 1 99 ? 21.547 8.289 -22.264 1.00 81.69 99 HIS A C 1
ATOM 795 O O . HIS A 1 99 ? 21.650 7.615 -23.290 1.00 81.69 99 HIS A O 1
ATOM 801 N N . ILE A 1 100 ? 20.401 8.441 -21.608 1.00 85.19 100 ILE A N 1
ATOM 802 C CA . ILE A 1 100 ? 19.128 7.927 -22.104 1.00 85.19 100 ILE A CA 1
ATOM 803 C C . ILE A 1 100 ? 18.686 8.811 -23.272 1.00 85.19 100 ILE A C 1
ATOM 805 O O . ILE A 1 100 ? 18.433 9.998 -23.079 1.00 85.19 100 ILE A O 1
ATOM 809 N N . ASP A 1 101 ? 18.591 8.226 -24.464 1.00 86.88 101 ASP A N 1
ATOM 810 C CA . ASP A 1 101 ? 18.114 8.906 -25.674 1.00 86.88 101 ASP A CA 1
ATOM 811 C C . ASP A 1 101 ? 16.580 8.877 -25.739 1.00 86.88 101 ASP A C 1
ATOM 813 O O . ASP A 1 101 ? 15.916 9.906 -25.860 1.00 86.88 101 ASP A O 1
ATOM 817 N N . LYS A 1 102 ? 15.995 7.684 -25.565 1.00 87.75 102 LYS A N 1
ATOM 818 C CA . LYS A 1 102 ? 14.540 7.484 -25.507 1.00 87.75 102 LYS A CA 1
ATOM 819 C C . LYS A 1 102 ? 14.158 6.251 -24.692 1.00 87.75 102 LYS A C 1
ATOM 821 O O . LYS A 1 102 ? 14.911 5.279 -24.631 1.00 87.75 102 LYS A O 1
ATOM 826 N N . TYR A 1 103 ? 12.949 6.260 -24.138 1.00 86.69 103 TYR A N 1
ATOM 827 C CA . TYR A 1 103 ? 12.323 5.059 -23.579 1.00 86.69 103 TYR A CA 1
ATOM 828 C C . TYR A 1 103 ? 11.648 4.259 -24.694 1.00 86.69 103 TYR A C 1
ATOM 830 O O . TYR A 1 103 ? 10.988 4.829 -25.561 1.00 86.69 103 TYR A O 1
ATOM 838 N N . ILE A 1 104 ? 11.866 2.948 -24.683 1.00 87.25 104 ILE A N 1
ATOM 839 C CA . ILE A 1 104 ? 11.389 1.993 -25.692 1.00 87.25 104 ILE A CA 1
ATOM 840 C C . ILE A 1 104 ? 10.153 1.244 -25.180 1.00 87.25 104 ILE A C 1
ATOM 842 O O . ILE A 1 104 ? 9.314 0.829 -25.976 1.00 87.25 104 ILE A O 1
ATOM 846 N N . SER A 1 105 ? 10.022 1.092 -23.860 1.00 84.56 105 SER A N 1
ATOM 847 C CA . SER A 1 105 ? 8.880 0.431 -23.234 1.00 84.56 105 SER A CA 1
ATOM 848 C C . SER A 1 105 ? 8.233 1.285 -22.149 1.00 84.56 105 SER A C 1
ATOM 850 O O . SER A 1 105 ? 8.852 2.198 -21.591 1.00 84.56 105 SER A O 1
ATOM 852 N N . ASP A 1 106 ? 7.006 0.906 -21.799 1.00 83.31 106 ASP A N 1
ATOM 853 C CA . ASP A 1 106 ? 6.383 1.295 -20.540 1.00 83.31 106 ASP A CA 1
ATOM 854 C C . ASP A 1 106 ? 7.106 0.669 -19.340 1.00 83.31 106 ASP A C 1
ATOM 856 O O . ASP A 1 106 ? 8.023 -0.151 -19.468 1.00 83.31 106 ASP A O 1
ATOM 860 N N . TYR A 1 107 ? 6.675 1.087 -18.153 1.00 81.88 107 TYR A N 1
ATOM 861 C CA . TYR A 1 107 ? 7.116 0.512 -16.898 1.00 81.88 107 TYR A CA 1
ATOM 862 C C . TYR A 1 107 ? 6.473 -0.848 -16.629 1.00 81.88 107 TYR A C 1
ATOM 864 O O . TYR A 1 107 ? 5.246 -1.003 -16.662 1.00 81.88 107 TYR A O 1
ATOM 872 N N . PHE A 1 108 ? 7.325 -1.790 -16.248 1.00 85.50 108 PHE A N 1
ATOM 873 C CA . PHE A 1 108 ? 6.966 -3.106 -15.761 1.00 85.50 108 PHE A CA 1
ATOM 874 C C . PHE A 1 108 ? 7.376 -3.255 -14.305 1.00 85.50 108 PHE A C 1
ATOM 876 O O . PHE A 1 108 ? 8.437 -2.802 -13.879 1.00 85.50 108 PHE A O 1
ATOM 883 N N . LEU A 1 109 ? 6.527 -3.915 -13.537 1.00 83.75 109 LEU A N 1
ATOM 884 C CA . LEU A 1 109 ? 6.818 -4.333 -12.181 1.00 83.75 109 LEU A CA 1
ATOM 885 C C . LEU A 1 109 ? 7.053 -5.822 -12.159 1.00 83.75 109 LEU A C 1
ATOM 887 O O . LEU A 1 109 ? 6.273 -6.574 -12.740 1.00 83.75 109 LEU A O 1
ATOM 891 N N . TYR A 1 110 ? 8.079 -6.230 -11.433 1.00 80.88 110 TYR A N 1
ATOM 892 C CA . TYR A 1 110 ? 8.363 -7.624 -11.183 1.00 80.88 110 TYR A CA 1
ATOM 893 C C . TYR A 1 110 ? 8.273 -7.924 -9.691 1.00 80.88 110 TYR A C 1
ATOM 895 O O . TYR A 1 110 ? 8.994 -7.355 -8.868 1.00 80.88 110 TYR A O 1
ATOM 903 N N . PHE A 1 111 ? 7.370 -8.845 -9.372 1.00 76.62 111 PHE A N 1
ATOM 904 C CA . PHE A 1 111 ? 7.170 -9.397 -8.041 1.00 76.62 111 PHE A CA 1
ATOM 905 C C . PHE A 1 111 ? 7.956 -10.706 -7.950 1.00 76.62 111 PHE A C 1
ATOM 907 O O . PHE A 1 111 ? 7.530 -11.717 -8.517 1.00 76.62 111 PHE A O 1
ATOM 914 N N . SER A 1 112 ? 9.099 -10.695 -7.258 1.00 71.00 112 SER A N 1
ATOM 915 C CA . SER A 1 112 ? 10.003 -11.847 -7.120 1.00 71.00 112 SER A CA 1
ATOM 916 C C . SER A 1 112 ? 9.303 -13.049 -6.500 1.00 71.00 112 SER A C 1
ATOM 918 O O . SER A 1 112 ? 9.401 -14.155 -7.037 1.00 71.00 112 SER A O 1
ATOM 920 N N . GLY A 1 113 ? 8.524 -12.823 -5.438 1.00 66.81 113 GLY A N 1
ATOM 921 C CA . GLY A 1 113 ? 7.820 -13.893 -4.728 1.00 66.81 113 GLY A CA 1
ATOM 922 C C . GLY A 1 113 ? 6.789 -14.634 -5.588 1.00 66.81 113 GLY A C 1
ATOM 923 O O . GLY A 1 113 ? 6.685 -15.856 -5.514 1.00 66.81 113 GLY A O 1
ATOM 924 N N . GLU A 1 114 ? 6.057 -13.915 -6.445 1.00 67.06 114 GLU A N 1
ATOM 925 C CA . GLU A 1 114 ? 5.016 -14.498 -7.308 1.00 67.06 114 GLU A CA 1
ATOM 926 C C . GLU A 1 114 ? 5.500 -14.760 -8.738 1.00 67.06 114 GLU A C 1
ATOM 928 O O . GLU A 1 114 ? 4.758 -15.302 -9.559 1.00 67.06 114 GLU A O 1
ATOM 933 N N . LYS A 1 115 ? 6.751 -14.395 -9.057 1.00 74.19 115 LYS A N 1
ATOM 934 C CA . LYS A 1 115 ? 7.330 -14.552 -10.394 1.00 74.19 115 LYS A CA 1
ATOM 935 C C . LYS A 1 115 ? 6.465 -13.905 -11.488 1.00 74.19 115 LYS A C 1
ATOM 937 O O . LYS A 1 115 ? 6.401 -14.414 -12.612 1.00 74.19 115 LYS A O 1
ATOM 942 N N . LYS A 1 116 ? 5.825 -12.783 -11.153 1.00 76.25 116 LYS A N 1
ATOM 943 C CA . LYS A 1 116 ? 4.757 -12.129 -11.917 1.00 76.25 116 LYS A CA 1
ATOM 944 C C . LYS A 1 116 ? 5.210 -10.764 -12.426 1.00 76.25 116 LYS A C 1
ATOM 946 O O . LYS A 1 116 ? 5.761 -9.974 -11.660 1.00 76.25 116 LYS A O 1
ATOM 951 N N . VAL A 1 117 ? 4.941 -10.497 -13.706 1.00 78.75 117 VAL A N 1
ATOM 952 C CA . VAL A 1 117 ? 5.178 -9.195 -14.342 1.00 78.75 117 VAL A CA 1
ATOM 953 C C . VAL A 1 117 ? 3.857 -8.466 -14.537 1.00 78.75 117 VAL A C 1
ATOM 955 O O . VAL A 1 117 ? 2.882 -9.032 -15.034 1.00 78.75 117 VAL A O 1
ATOM 958 N N . LEU A 1 118 ? 3.836 -7.197 -14.156 1.00 78.88 118 LEU A N 1
ATOM 959 C CA . LEU A 1 118 ? 2.668 -6.334 -14.210 1.00 78.88 118 LEU A CA 1
ATOM 960 C C . LEU A 1 118 ? 3.000 -5.021 -14.933 1.00 78.88 118 LEU A C 1
ATOM 962 O O . LEU A 1 118 ? 4.079 -4.469 -14.755 1.00 78.88 118 LEU A O 1
ATOM 966 N N . SER A 1 119 ? 2.077 -4.516 -15.751 1.00 82.75 119 SER A N 1
ATOM 967 C CA . SER A 1 119 ? 2.220 -3.271 -16.523 1.00 82.75 119 SER A CA 1
ATOM 968 C C . SER A 1 119 ? 1.101 -2.289 -16.177 1.00 82.75 119 SER A C 1
ATOM 970 O O . SER A 1 119 ? 0.044 -2.703 -15.711 1.00 82.75 119 SER A O 1
ATOM 972 N N . GLY A 1 120 ? 1.307 -0.991 -16.416 1.00 81.31 120 GLY A N 1
ATOM 973 C CA . GLY A 1 120 ? 0.262 0.027 -16.209 1.00 81.31 120 GLY A CA 1
ATOM 974 C C . GLY A 1 120 ? 0.108 0.536 -14.769 1.00 81.31 120 GLY A C 1
ATOM 975 O O . GLY A 1 120 ? -0.823 1.277 -14.480 1.00 81.31 120 GLY A O 1
ATOM 976 N N . PHE A 1 121 ? 1.040 0.209 -13.870 1.00 83.31 121 PHE A N 1
ATOM 977 C CA . PHE A 1 121 ? 0.972 0.576 -12.446 1.00 83.31 121 PHE A CA 1
ATOM 978 C C . PHE A 1 121 ? 1.596 1.933 -12.106 1.00 83.31 121 PHE A C 1
ATOM 980 O O . PHE A 1 121 ? 1.584 2.336 -10.944 1.00 83.31 121 PHE A O 1
ATOM 987 N N . LYS A 1 122 ? 2.136 2.677 -13.082 1.00 85.62 122 LYS A N 1
ATOM 988 C CA . LYS A 1 122 ? 2.761 3.981 -12.797 1.00 85.62 122 LYS A CA 1
ATOM 989 C C . LYS A 1 122 ? 1.808 4.978 -12.113 1.00 85.62 122 LYS A C 1
ATOM 991 O O . LYS A 1 122 ? 2.256 5.636 -11.174 1.00 85.62 122 LYS A O 1
ATOM 996 N N . PRO A 1 123 ? 0.514 5.075 -12.485 1.00 89.56 123 PRO A N 1
ATOM 997 C CA . PRO A 1 123 ? -0.445 5.892 -11.741 1.00 89.56 123 PRO A CA 1
ATOM 998 C C . PRO A 1 123 ? -0.575 5.464 -10.273 1.00 89.56 123 PRO A C 1
ATOM 1000 O O . PRO A 1 123 ? -0.471 6.313 -9.391 1.00 89.56 123 PRO A O 1
ATOM 1003 N N . THR A 1 124 ? -0.706 4.161 -10.007 1.00 92.00 124 THR A N 1
ATOM 1004 C CA . THR A 1 124 ? -0.772 3.599 -8.648 1.00 92.00 124 THR A CA 1
ATOM 1005 C C . THR A 1 124 ? 0.486 3.900 -7.840 1.00 92.00 124 THR A C 1
ATOM 1007 O O . THR A 1 124 ? 0.387 4.342 -6.699 1.00 92.00 124 THR A O 1
ATOM 1010 N N . ILE A 1 125 ? 1.677 3.756 -8.430 1.00 90.88 125 ILE A N 1
ATOM 1011 C CA . ILE A 1 125 ? 2.942 4.100 -7.763 1.00 90.88 125 ILE A CA 1
ATOM 1012 C C . ILE A 1 125 ? 2.937 5.572 -7.340 1.00 90.88 125 ILE A C 1
ATOM 1014 O O . ILE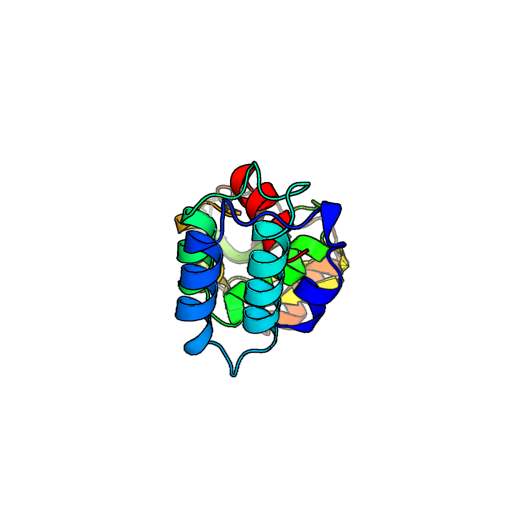 A 1 125 ? 3.214 5.877 -6.183 1.00 90.88 125 ILE A O 1
ATOM 1018 N N . ASN A 1 126 ? 2.561 6.478 -8.246 1.00 91.50 126 ASN A N 1
ATOM 1019 C CA . ASN A 1 126 ? 2.524 7.911 -7.956 1.00 91.50 126 ASN A CA 1
ATOM 1020 C C . ASN A 1 126 ? 1.517 8.243 -6.840 1.00 91.50 126 ASN A C 1
ATOM 1022 O O . ASN A 1 126 ? 1.817 9.050 -5.959 1.00 91.50 126 ASN A O 1
ATOM 1026 N N . VAL A 1 127 ? 0.334 7.613 -6.851 1.00 94.19 127 VAL A N 1
ATOM 1027 C CA . VAL A 1 127 ? -0.674 7.774 -5.791 1.00 94.19 127 VAL A CA 1
ATOM 1028 C C . VAL A 1 127 ? -0.110 7.299 -4.455 1.00 94.19 127 VAL A C 1
ATOM 1030 O O . VAL A 1 127 ? -0.054 8.075 -3.502 1.00 94.19 127 VAL A O 1
ATOM 1033 N N . LEU A 1 128 ? 0.373 6.061 -4.377 1.00 94.88 128 LEU A N 1
ATOM 1034 C CA . LEU A 1 128 ? 0.852 5.466 -3.129 1.00 94.88 128 LEU A CA 1
ATOM 1035 C C . LEU A 1 128 ? 2.095 6.172 -2.571 1.00 94.88 128 LEU A C 1
ATOM 1037 O O . LEU A 1 128 ? 2.231 6.298 -1.351 1.00 94.88 128 LEU A O 1
ATOM 1041 N N . GLU A 1 129 ? 2.978 6.666 -3.439 1.00 94.38 129 GLU A N 1
ATOM 1042 C CA . GLU A 1 129 ? 4.121 7.491 -3.049 1.00 94.38 129 GLU A CA 1
ATOM 1043 C C . GLU A 1 129 ? 3.662 8.846 -2.491 1.00 94.38 129 GLU A C 1
ATOM 1045 O O . GLU A 1 129 ? 4.104 9.245 -1.413 1.00 94.38 129 GLU A O 1
ATOM 1050 N N . SER A 1 130 ? 2.694 9.512 -3.137 1.00 95.12 130 SER A N 1
ATOM 1051 C CA . SER A 1 130 ? 2.131 10.782 -2.644 1.00 95.12 130 SER A CA 1
ATOM 1052 C C . SER A 1 130 ? 1.427 10.645 -1.287 1.00 95.12 130 SER A C 1
ATOM 1054 O O . SER A 1 130 ? 1.456 11.562 -0.464 1.00 95.12 130 SER A O 1
ATOM 1056 N N . LEU A 1 131 ? 0.848 9.471 -1.010 1.00 95.75 131 LEU A N 1
ATOM 1057 C CA . LEU A 1 131 ? 0.233 9.137 0.278 1.00 95.75 131 LEU A CA 1
ATOM 1058 C C . LEU A 1 131 ? 1.275 8.778 1.350 1.00 95.75 131 LEU A C 1
ATOM 1060 O O . LEU A 1 131 ? 0.941 8.726 2.540 1.00 95.75 131 LEU A O 1
ATOM 1064 N N . GLY A 1 132 ? 2.534 8.588 0.946 1.00 94.81 132 GLY A N 1
ATOM 1065 C CA . GLY A 1 132 ? 3.662 8.223 1.796 1.00 94.81 132 GLY A CA 1
ATOM 1066 C C . GLY A 1 132 ? 3.709 6.740 2.162 1.00 94.81 132 GLY A C 1
ATOM 1067 O O . GLY A 1 132 ? 4.380 6.386 3.130 1.00 94.81 132 GLY A O 1
ATOM 1068 N N . ILE A 1 133 ? 2.983 5.876 1.445 1.00 95.25 133 ILE A N 1
ATOM 1069 C CA . ILE A 1 133 ? 2.942 4.428 1.709 1.00 95.25 133 ILE A CA 1
ATOM 1070 C C . ILE A 1 133 ? 4.210 3.755 1.179 1.00 95.25 133 ILE A C 1
ATOM 1072 O O . ILE A 1 133 ? 4.805 2.921 1.863 1.00 95.25 133 ILE A O 1
ATOM 1076 N N . ILE A 1 134 ? 4.639 4.145 -0.018 1.00 93.62 134 ILE A N 1
ATOM 1077 C CA . ILE A 1 134 ? 5.835 3.615 -0.674 1.00 93.62 134 ILE A CA 1
ATOM 1078 C C . ILE A 1 134 ? 6.826 4.732 -0.985 1.00 93.62 134 ILE A C 1
ATOM 1080 O O . ILE A 1 134 ? 6.493 5.915 -0.910 1.00 93.62 134 ILE A O 1
ATOM 1084 N N . LYS A 1 135 ? 8.041 4.335 -1.351 1.00 91.25 135 LYS A N 1
ATOM 1085 C CA . LYS A 1 135 ? 9.061 5.207 -1.921 1.00 91.25 135 LYS A CA 1
ATOM 1086 C C . LYS A 1 135 ? 9.730 4.509 -3.099 1.00 91.25 135 LYS A C 1
ATOM 1088 O O . LYS A 1 135 ? 10.189 3.371 -2.952 1.00 91.25 135 LYS A O 1
ATOM 1093 N N . GLU A 1 136 ? 9.799 5.197 -4.231 1.00 87.31 136 GLU A N 1
ATOM 1094 C CA . GLU A 1 136 ? 10.569 4.779 -5.399 1.00 87.31 136 GLU A CA 1
ATOM 1095 C C . GLU A 1 136 ? 12.013 5.296 -5.268 1.00 87.31 136 GLU A C 1
ATOM 1097 O O . GLU A 1 136 ? 12.251 6.434 -4.855 1.00 87.31 136 GLU A O 1
ATOM 1102 N N . THR A 1 137 ? 13.008 4.460 -5.565 1.00 80.62 137 THR A N 1
ATOM 1103 C CA . THR A 1 137 ? 14.396 4.933 -5.668 1.00 80.62 137 THR A CA 1
ATOM 1104 C C . THR A 1 137 ? 14.626 5.671 -6.981 1.00 80.62 137 THR A C 1
ATOM 1106 O O . THR A 1 137 ? 13.986 5.367 -7.990 1.00 80.62 137 THR A O 1
ATOM 1109 N N . ASP A 1 138 ? 15.605 6.578 -6.992 1.00 72.69 138 ASP A N 1
ATOM 1110 C CA . ASP A 1 138 ? 16.085 7.180 -8.236 1.00 72.69 138 ASP A CA 1
ATOM 1111 C C . ASP A 1 138 ? 16.507 6.099 -9.240 1.00 72.69 138 ASP A C 1
ATOM 1113 O O . ASP A 1 138 ? 16.933 5.001 -8.863 1.00 72.69 138 ASP A O 1
ATOM 1117 N N . GLU A 1 139 ? 16.378 6.417 -10.528 1.00 68.38 139 GLU A N 1
ATOM 1118 C CA . GLU A 1 139 ? 16.856 5.534 -11.588 1.00 68.38 139 GLU A CA 1
ATOM 1119 C C . GLU A 1 139 ? 18.359 5.409 -11.486 1.00 68.38 139 GLU A C 1
ATOM 1121 O O . GLU A 1 139 ? 19.096 6.388 -11.625 1.00 68.38 139 GLU A O 1
ATOM 1126 N N . LYS A 1 140 ? 18.808 4.185 -11.251 1.00 64.62 140 LYS A N 1
ATOM 1127 C CA . LYS A 1 140 ? 20.216 3.879 -11.347 1.00 64.62 140 LYS A CA 1
ATOM 1128 C C . LYS A 1 140 ? 20.479 3.319 -12.733 1.00 64.62 140 LYS A C 1
ATOM 1130 O O . LYS A 1 140 ? 19.840 2.361 -13.154 1.00 64.62 140 LYS A O 1
ATOM 1135 N N . LEU A 1 141 ? 21.478 3.882 -13.406 1.00 56.28 141 LEU A N 1
ATOM 1136 C CA . LEU A 1 141 ? 22.139 3.264 -14.561 1.00 56.28 141 LEU A CA 1
ATOM 1137 C C . LEU A 1 141 ? 23.023 2.085 -14.111 1.00 56.28 141 LEU A C 1
ATOM 1139 O O . LEU A 1 141 ? 24.117 1.886 -14.632 1.00 56.28 141 LEU A O 1
ATOM 1143 N N . GLU A 1 142 ? 22.617 1.360 -13.072 1.00 54.44 142 GLU A N 1
ATOM 1144 C CA . GLU A 1 142 ? 23.292 0.122 -12.727 1.00 54.44 142 GLU A CA 1
ATOM 1145 C C . GLU A 1 142 ? 22.892 -0.897 -13.809 1.00 54.44 142 GLU A C 1
ATOM 1147 O O . GLU A 1 142 ? 21.734 -0.996 -14.218 1.00 54.44 142 GLU A O 1
ATOM 1152 N N . TYR A 1 143 ? 23.899 -1.539 -14.390 1.00 53.44 143 TYR A N 1
ATOM 1153 C CA . TYR A 1 143 ? 23.754 -2.356 -15.584 1.00 53.44 143 TYR A CA 1
ATOM 1154 C C . TYR A 1 143 ? 22.960 -3.626 -15.270 1.00 53.44 143 TYR A C 1
ATOM 1156 O O . TYR A 1 143 ? 23.515 -4.573 -14.732 1.00 53.44 143 TYR A O 1
ATOM 1164 N N . GLY A 1 144 ? 21.693 -3.648 -15.683 1.00 57.38 144 GLY A N 1
ATOM 1165 C CA . GLY A 1 144 ? 20.920 -4.869 -15.898 1.00 57.38 144 GLY A CA 1
ATOM 1166 C C . GLY A 1 144 ? 20.402 -5.572 -14.642 1.00 57.38 144 GLY A C 1
ATOM 1167 O O . GLY A 1 144 ? 20.921 -5.451 -13.539 1.00 57.38 144 GLY A O 1
ATOM 1168 N N . ILE A 1 145 ? 19.330 -6.333 -14.840 1.00 64.94 145 ILE A N 1
ATOM 1169 C CA . ILE A 1 145 ? 18.901 -7.361 -13.898 1.00 64.94 145 ILE A CA 1
ATOM 1170 C C . ILE A 1 145 ? 19.783 -8.579 -14.193 1.00 64.94 145 ILE A C 1
ATOM 1172 O O . ILE A 1 145 ? 19.699 -9.117 -15.291 1.00 64.94 145 ILE A O 1
ATOM 1176 N N . GLU A 1 146 ? 20.644 -8.987 -13.254 1.00 61.53 146 GLU A N 1
ATOM 1177 C CA . GLU A 1 146 ? 21.539 -10.152 -13.434 1.00 61.53 146 GLU A CA 1
ATOM 1178 C C . GLU A 1 146 ? 20.784 -11.494 -13.478 1.00 61.53 146 GLU A C 1
ATOM 1180 O O . GLU A 1 146 ? 21.351 -12.524 -13.833 1.00 61.53 146 GLU A O 1
ATOM 1185 N N . ASP A 1 147 ? 19.505 -11.500 -13.098 1.00 72.62 147 ASP A N 1
ATOM 1186 C CA . ASP A 1 147 ? 18.651 -12.680 -13.180 1.00 72.62 147 ASP A CA 1
ATOM 1187 C C . ASP A 1 147 ? 18.026 -12.789 -14.579 1.00 72.62 147 ASP A C 1
ATOM 1189 O O . ASP A 1 147 ? 16.999 -12.167 -14.878 1.00 72.62 147 ASP A O 1
ATOM 1193 N N . ASP A 1 148 ? 18.644 -13.623 -15.417 1.00 73.56 148 ASP A N 1
ATOM 1194 C CA . ASP A 1 148 ? 18.205 -13.924 -16.784 1.00 73.56 148 ASP A CA 1
ATOM 1195 C C . ASP A 1 148 ? 16.722 -14.338 -16.858 1.00 73.56 148 ASP A C 1
ATOM 1197 O O . ASP A 1 148 ? 16.036 -14.021 -17.830 1.00 73.56 148 ASP A O 1
ATOM 1201 N N . SER A 1 149 ? 16.180 -14.977 -15.810 1.00 76.44 149 SER A N 1
ATOM 1202 C CA . SER A 1 149 ? 14.774 -15.406 -15.783 1.00 76.44 149 SER A CA 1
ATOM 1203 C C . SER A 1 149 ? 13.786 -14.246 -15.628 1.00 76.44 149 SER A C 1
ATOM 1205 O O . SER A 1 149 ? 12.612 -14.366 -15.987 1.00 76.44 149 SER A O 1
ATOM 1207 N N . ILE A 1 150 ? 14.242 -13.117 -15.080 1.00 76.88 150 ILE A N 1
ATOM 1208 C CA . ILE A 1 150 ? 13.455 -11.886 -14.988 1.00 76.88 150 ILE A CA 1
ATOM 1209 C C . ILE A 1 150 ? 13.506 -11.154 -16.324 1.00 76.88 150 ILE A C 1
ATOM 1211 O O . ILE A 1 150 ? 12.468 -10.692 -16.796 1.00 76.88 150 ILE A O 1
ATOM 1215 N N . VAL A 1 151 ? 14.692 -11.072 -16.934 1.00 77.81 151 VAL A N 1
ATOM 1216 C CA . VAL A 1 151 ? 14.886 -10.422 -18.237 1.00 77.81 151 VAL A CA 1
ATOM 1217 C C . VAL A 1 151 ? 14.019 -11.089 -19.302 1.00 77.81 151 VAL A C 1
ATOM 1219 O O . VAL A 1 151 ? 13.267 -10.389 -19.974 1.00 77.81 151 VAL A O 1
ATOM 1222 N N . GLU A 1 152 ? 14.016 -12.424 -19.370 1.00 79.88 152 GLU A N 1
ATOM 1223 C CA . GLU A 1 152 ? 13.179 -13.187 -20.307 1.00 79.88 152 GLU A CA 1
ATOM 1224 C C . GLU A 1 152 ? 11.692 -12.820 -20.173 1.00 79.88 152 GLU A C 1
ATOM 1226 O O . GLU A 1 152 ? 11.036 -12.490 -21.156 1.00 79.88 152 GLU A O 1
ATOM 1231 N N . LYS A 1 153 ? 11.168 -12.756 -18.943 1.00 80.12 153 LYS A N 1
ATOM 1232 C CA . LYS A 1 153 ? 9.764 -12.385 -18.692 1.00 80.12 153 LYS A CA 1
ATOM 1233 C C . LYS A 1 153 ? 9.440 -10.937 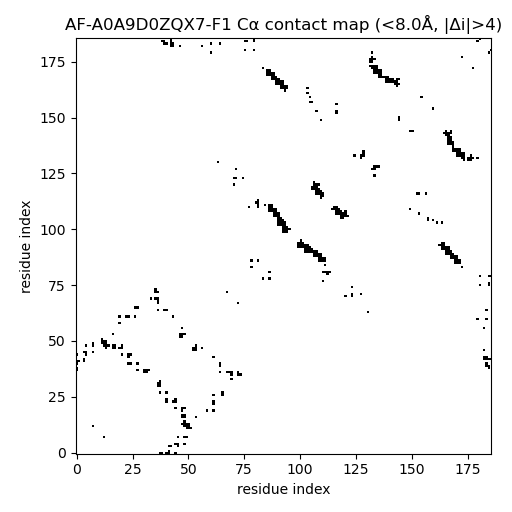-19.024 1.00 80.12 153 LYS A C 1
ATOM 1235 O O . LYS A 1 153 ? 8.307 -10.623 -19.395 1.00 80.12 153 LYS A O 1
ATOM 1240 N N . LEU A 1 154 ? 10.391 -10.035 -18.805 1.00 79.69 154 LEU A N 1
ATOM 1241 C CA . LEU A 1 154 ? 10.225 -8.631 -19.155 1.00 79.69 154 LEU A CA 1
ATOM 1242 C C . LEU A 1 154 ? 10.213 -8.458 -20.674 1.00 79.69 154 LEU A C 1
ATOM 1244 O O . LEU A 1 154 ? 9.365 -7.725 -21.181 1.00 79.69 154 LEU A O 1
ATOM 1248 N N . ASP A 1 155 ? 11.090 -9.157 -21.394 1.00 79.75 155 ASP A N 1
ATOM 1249 C CA . ASP A 1 155 ? 11.123 -9.137 -22.856 1.00 79.75 155 ASP A CA 1
ATOM 1250 C C . ASP A 1 155 ? 9.869 -9.794 -23.461 1.00 79.75 155 ASP A C 1
ATOM 1252 O O . ASP A 1 155 ? 9.259 -9.201 -24.352 1.00 79.75 155 ASP A O 1
ATOM 1256 N N . GLU A 1 156 ? 9.400 -10.929 -22.920 1.00 81.62 156 GLU A N 1
ATOM 1257 C CA . GLU A 1 156 ? 8.108 -11.538 -23.291 1.00 81.62 156 GLU A CA 1
ATOM 1258 C C . GLU A 1 156 ? 6.952 -10.538 -23.161 1.00 81.62 156 GLU A C 1
ATOM 1260 O O . GLU A 1 156 ? 6.079 -10.465 -24.025 1.00 81.62 156 GLU A O 1
ATOM 1265 N N . LYS A 1 157 ? 6.936 -9.755 -22.075 1.00 78.44 157 LYS A N 1
ATOM 1266 C CA . LYS A 1 157 ? 5.859 -8.801 -21.795 1.00 78.44 157 LYS A CA 1
ATOM 1267 C C . LYS A 1 157 ? 5.967 -7.511 -22.605 1.00 78.44 157 LYS A C 1
ATOM 1269 O O . LYS A 1 157 ? 4.947 -6.864 -22.842 1.00 78.44 157 LYS A O 1
ATOM 1274 N N . ALA A 1 158 ? 7.179 -7.111 -22.980 1.00 76.31 158 ALA A N 1
ATOM 1275 C CA . ALA A 1 158 ? 7.413 -5.884 -23.724 1.00 76.31 158 ALA A CA 1
ATOM 1276 C C . ALA A 1 158 ? 6.933 -5.970 -25.178 1.00 76.31 158 ALA A C 1
ATOM 1278 O O . ALA A 1 158 ? 6.687 -4.918 -25.761 1.00 76.31 158 ALA A O 1
ATOM 1279 N N . GLU A 1 159 ? 6.795 -7.178 -25.745 1.00 69.31 159 GLU A N 1
ATOM 1280 C CA . GLU A 1 159 ? 6.357 -7.419 -27.134 1.00 69.31 159 GLU A CA 1
ATOM 1281 C C . GLU A 1 159 ? 7.112 -6.548 -28.168 1.00 69.31 159 GLU A C 1
ATOM 1283 O O . GLU A 1 159 ? 6.556 -6.150 -29.192 1.00 69.31 159 GLU A O 1
ATOM 1288 N N . ASN A 1 160 ? 8.372 -6.185 -27.891 1.00 62.06 160 ASN A N 1
ATOM 1289 C CA . ASN A 1 160 ? 9.104 -5.183 -28.666 1.00 62.06 160 ASN A CA 1
ATOM 1290 C C . ASN A 1 160 ? 10.507 -5.683 -29.037 1.00 62.06 160 ASN A C 1
ATOM 1292 O O . ASN A 1 160 ? 11.383 -5.797 -28.179 1.00 62.06 160 ASN A O 1
ATOM 1296 N N . ASP A 1 161 ? 10.723 -5.908 -30.336 1.00 58.22 161 ASP A N 1
ATOM 1297 C CA . ASP A 1 161 ? 11.977 -6.411 -30.926 1.00 58.22 161 ASP A CA 1
ATOM 1298 C C . ASP A 1 161 ? 13.112 -5.366 -30.951 1.00 58.22 161 ASP A C 1
ATOM 1300 O O . ASP A 1 161 ? 14.187 -5.608 -31.502 1.00 58.22 161 ASP A O 1
ATOM 1304 N N . GLN A 1 162 ? 12.886 -4.161 -30.413 1.00 65.56 162 GLN A N 1
ATOM 1305 C CA . GLN A 1 162 ? 13.910 -3.120 -30.389 1.00 65.56 162 GLN A CA 1
ATOM 1306 C C . GLN A 1 162 ? 14.968 -3.407 -29.318 1.00 65.56 162 GLN A C 1
ATOM 1308 O O . GLN A 1 162 ? 14.672 -3.491 -28.122 1.00 65.56 162 GLN A O 1
ATOM 1313 N N . ASP A 1 163 ? 16.219 -3.490 -29.775 1.00 73.94 163 ASP A N 1
ATOM 1314 C CA . ASP A 1 163 ? 17.406 -3.593 -28.931 1.00 73.94 163 ASP A CA 1
ATOM 1315 C C . ASP A 1 163 ? 17.489 -2.392 -27.976 1.00 73.94 163 ASP A C 1
ATOM 1317 O O . ASP A 1 163 ? 17.297 -1.235 -28.369 1.00 73.94 163 ASP A O 1
ATOM 1321 N N . GLY A 1 164 ? 17.751 -2.660 -26.700 1.00 80.00 164 GLY A N 1
ATOM 1322 C CA . GLY A 1 164 ? 17.777 -1.635 -25.664 1.00 80.00 164 GLY A CA 1
ATOM 1323 C C . GLY A 1 164 ? 18.189 -2.184 -24.308 1.00 80.00 164 GLY A C 1
ATOM 1324 O O . GLY A 1 164 ? 18.168 -3.389 -24.074 1.00 80.00 164 GLY A O 1
ATOM 1325 N N . THR A 1 165 ? 18.548 -1.284 -23.400 1.00 83.25 165 THR A N 1
ATOM 1326 C CA . THR A 1 165 ? 19.003 -1.631 -22.054 1.00 83.25 165 THR A CA 1
ATOM 1327 C C . THR A 1 165 ? 17.847 -1.520 -21.067 1.00 83.25 165 THR A C 1
ATOM 1329 O O . THR A 1 165 ? 17.127 -0.517 -21.050 1.00 83.25 165 THR A O 1
ATOM 1332 N N . TRP A 1 166 ? 17.681 -2.534 -20.219 1.00 81.88 166 TRP A N 1
ATOM 1333 C CA . TRP A 1 166 ? 16.770 -2.474 -19.081 1.00 81.88 166 TRP A CA 1
ATOM 1334 C C . TRP A 1 166 ? 17.332 -1.550 -17.995 1.00 81.88 166 TRP A C 1
ATOM 1336 O O . TRP A 1 166 ? 18.425 -1.768 -17.478 1.00 81.88 166 TRP A O 1
ATOM 1346 N N . LEU A 1 167 ? 16.566 -0.513 -17.663 1.00 81.88 167 LEU A N 1
ATOM 1347 C CA . LEU A 1 167 ? 16.796 0.382 -16.532 1.00 81.88 167 LEU A CA 1
ATOM 1348 C C . LEU A 1 167 ? 15.917 -0.051 -15.371 1.00 81.88 167 LEU A C 1
ATOM 1350 O O . LEU A 1 167 ? 14.756 -0.406 -15.595 1.00 81.88 167 LEU A O 1
ATOM 1354 N N . TYR A 1 168 ? 16.434 0.041 -14.146 1.00 80.06 168 TYR A N 1
ATOM 1355 C CA . TYR A 1 168 ? 15.693 -0.382 -12.967 1.00 80.06 168 TYR A CA 1
ATOM 1356 C C . TYR A 1 168 ? 15.626 0.663 -11.857 1.00 80.06 168 TYR A C 1
ATOM 1358 O O . TYR A 1 168 ? 16.482 1.532 -11.668 1.00 80.06 168 TYR A O 1
ATOM 1366 N N . ARG A 1 169 ? 14.556 0.521 -11.087 1.00 82.25 169 ARG A N 1
ATOM 1367 C CA . ARG A 1 169 ? 14.279 1.176 -9.820 1.00 82.25 169 ARG A CA 1
ATOM 1368 C C . ARG A 1 169 ? 13.774 0.114 -8.854 1.00 82.25 169 ARG A C 1
ATOM 1370 O O . ARG A 1 169 ? 13.310 -0.953 -9.257 1.00 82.25 169 ARG A O 1
ATOM 1377 N N . SER A 1 170 ? 13.844 0.423 -7.572 1.00 82.62 170 SER A N 1
ATOM 1378 C CA . SER A 1 170 ? 13.240 -0.400 -6.532 1.00 82.62 170 SER A CA 1
ATOM 1379 C C . SER A 1 170 ? 12.145 0.388 -5.835 1.00 82.62 170 SER A C 1
ATOM 1381 O O . SER A 1 170 ? 12.271 1.597 -5.618 1.00 82.62 170 SER A O 1
ATOM 1383 N N . ILE A 1 171 ? 11.064 -0.304 -5.496 1.00 87.38 171 ILE A N 1
ATOM 1384 C CA . ILE A 1 171 ? 10.009 0.229 -4.644 1.00 87.38 171 ILE A CA 1
ATOM 1385 C C . ILE A 1 171 ? 10.178 -0.383 -3.262 1.00 87.38 171 ILE A C 1
ATOM 1387 O O . ILE A 1 171 ? 10.289 -1.600 -3.114 1.00 87.38 171 ILE A O 1
ATOM 1391 N N . SER A 1 172 ? 10.172 0.482 -2.253 1.00 87.06 172 SER A N 1
ATOM 1392 C CA . SER A 1 172 ? 10.230 0.104 -0.843 1.00 87.06 172 SER A CA 1
ATOM 1393 C C . SER A 1 172 ? 9.001 0.621 -0.104 1.00 87.06 172 SER A C 1
ATOM 1395 O O . SER A 1 172 ? 8.462 1.680 -0.433 1.00 87.06 172 SER A O 1
ATOM 1397 N N . ILE A 1 173 ? 8.552 -0.121 0.905 1.00 90.62 173 ILE A N 1
ATOM 1398 C CA . ILE A 1 173 ? 7.459 0.305 1.783 1.00 90.62 173 ILE A CA 1
ATOM 1399 C C . ILE A 1 173 ? 8.056 1.197 2.877 1.00 90.62 173 ILE A C 1
ATOM 1401 O O . ILE A 1 173 ? 9.063 0.849 3.495 1.00 90.62 173 ILE A O 1
ATOM 1405 N N . THR A 1 174 ? 7.456 2.360 3.129 1.00 92.81 174 THR A N 1
ATOM 1406 C CA . THR A 1 174 ? 7.920 3.248 4.207 1.00 92.81 174 THR A CA 1
ATOM 1407 C C . THR A 1 174 ? 7.534 2.683 5.578 1.00 92.81 174 THR A C 1
ATOM 1409 O O . THR A 1 174 ? 6.640 1.845 5.684 1.00 92.81 174 THR A O 1
ATOM 1412 N N . SER A 1 175 ? 8.127 3.179 6.670 1.00 92.31 175 SER A N 1
ATOM 1413 C CA . SER A 1 175 ? 7.687 2.800 8.027 1.00 92.31 175 SER A CA 1
ATOM 1414 C C . SER A 1 175 ? 6.196 3.081 8.250 1.00 92.31 175 SER A C 1
ATOM 1416 O O . SER A 1 175 ? 5.484 2.259 8.816 1.00 92.31 175 SER A O 1
ATOM 1418 N N . PHE A 1 176 ? 5.710 4.215 7.736 1.00 94.25 176 PHE A N 1
ATOM 1419 C CA . PHE A 1 176 ? 4.293 4.562 7.779 1.00 94.25 176 PHE A CA 1
ATOM 1420 C C . PHE A 1 176 ? 3.437 3.596 6.946 1.00 94.25 176 PHE A C 1
ATOM 1422 O O . PHE A 1 176 ? 2.372 3.177 7.396 1.00 94.25 176 PHE A O 1
ATOM 1429 N N . GLY A 1 177 ? 3.907 3.225 5.752 1.00 94.19 177 GLY A N 1
ATOM 1430 C CA . GLY A 1 177 ? 3.248 2.252 4.886 1.00 94.19 177 GLY A CA 1
ATOM 1431 C C . GLY A 1 177 ? 3.147 0.873 5.528 1.00 94.19 177 GLY A C 1
ATOM 1432 O O . GLY A 1 177 ? 2.084 0.264 5.472 1.00 94.19 177 GLY A O 1
ATOM 1433 N N . MET A 1 178 ? 4.200 0.411 6.206 1.00 92.44 178 MET A N 1
ATOM 1434 C CA . MET A 1 178 ? 4.192 -0.864 6.932 1.00 92.44 178 MET A CA 1
ATOM 1435 C C . MET A 1 178 ? 3.118 -0.886 8.024 1.00 92.44 178 MET A C 1
ATOM 1437 O O . MET A 1 178 ? 2.343 -1.843 8.107 1.00 92.44 178 MET A O 1
ATOM 1441 N N . ASP A 1 179 ? 3.019 0.182 8.821 1.00 93.38 179 ASP A N 1
ATOM 1442 C CA . ASP A 1 179 ? 1.970 0.296 9.835 1.00 93.38 179 ASP A CA 1
ATOM 1443 C C . ASP A 1 179 ? 0.577 0.358 9.196 1.00 93.38 179 ASP A C 1
ATOM 1445 O O . ASP A 1 179 ? -0.334 -0.342 9.635 1.00 93.38 179 ASP A O 1
ATOM 1449 N N . PHE A 1 180 ? 0.404 1.133 8.122 1.00 95.81 180 PHE A N 1
ATOM 1450 C CA . PHE A 1 180 ? -0.863 1.208 7.392 1.00 95.81 180 PHE A CA 1
ATOM 1451 C C . PHE A 1 180 ? -1.303 -0.172 6.872 1.00 95.81 180 PHE A C 1
ATOM 1453 O O . PHE A 1 180 ? -2.411 -0.627 7.168 1.00 95.81 180 PHE A O 1
ATOM 1460 N N . LEU A 1 181 ? -0.421 -0.875 6.156 1.00 94.56 181 LEU A N 1
ATOM 1461 C CA . LEU A 1 181 ? -0.686 -2.191 5.571 1.00 94.56 181 LEU A CA 1
ATOM 1462 C C . LEU A 1 181 ? -1.069 -3.226 6.633 1.00 94.56 181 LEU A C 1
ATOM 1464 O O . LEU A 1 181 ? -2.014 -3.989 6.431 1.00 94.56 181 LEU A O 1
ATOM 1468 N N . LYS A 1 182 ? -0.406 -3.204 7.794 1.00 93.44 182 LYS A N 1
ATOM 1469 C CA . LYS A 1 182 ? -0.701 -4.095 8.925 1.00 93.44 182 LYS A CA 1
ATOM 1470 C C . LYS A 1 182 ? -2.160 -4.024 9.385 1.00 93.44 182 LYS A C 1
ATOM 1472 O O . LYS A 1 182 ? -2.716 -5.040 9.798 1.00 93.44 182 LYS A O 1
ATOM 1477 N N . TYR A 1 183 ? -2.775 -2.841 9.362 1.00 94.94 183 TYR A N 1
ATOM 1478 C CA . TYR A 1 183 ? -4.147 -2.658 9.852 1.00 94.94 183 TYR A CA 1
ATOM 1479 C C . TYR A 1 183 ? -5.203 -2.630 8.749 1.00 94.94 183 TYR A C 1
ATOM 1481 O O . TYR A 1 183 ? -6.387 -2.805 9.045 1.00 94.94 183 TYR A O 1
ATOM 1489 N N . VAL A 1 184 ? -4.795 -2.397 7.506 1.00 95.00 184 VAL A N 1
ATOM 1490 C CA . VAL A 1 184 ? -5.710 -2.235 6.375 1.00 95.00 184 VAL A CA 1
ATOM 1491 C C . VAL A 1 184 ? -5.714 -3.469 5.479 1.00 95.00 184 VAL A C 1
ATOM 1493 O O . VAL A 1 184 ? -6.781 -3.950 5.120 1.00 95.00 184 VAL A O 1
ATOM 1496 N N . VAL A 1 185 ? -4.557 -4.044 5.165 1.00 91.94 185 VAL A N 1
ATOM 1497 C CA . VAL A 1 185 ? -4.452 -5.186 4.238 1.00 91.94 185 VAL A CA 1
ATOM 1498 C C . VAL A 1 185 ? -4.400 -6.524 4.978 1.00 91.94 185 VAL A C 1
ATOM 1500 O O . VAL A 1 185 ? -5.003 -7.486 4.508 1.00 91.94 185 VAL A O 1
ATOM 1503 N N . GLY A 1 186 ? -3.731 -6.557 6.139 1.00 71.75 186 GLY A N 1
ATOM 1504 C CA . GLY A 1 186 ? -3.488 -7.761 6.953 1.00 71.75 186 GLY A CA 1
ATOM 1505 C C . GLY A 1 186 ? -4.707 -8.521 7.478 1.00 71.75 186 GLY A C 1
ATOM 1506 O O . GLY A 1 186 ? -5.854 -8.012 7.435 1.00 71.75 186 GLY A O 1
#

pLDDT: mean 84.99, std 10.03, range [53.44, 96.31]

Organism: NCBI:txid2840752

Nearest PDB structures (foldseek):
  4ki3-assembly4_K  TM=1.963E-01  e=2.932E+00  Yersinia pestis biovar Medievalis str. Harbin 35
  4ki3-assembly1_B  TM=1.984E-01  e=4.117E+00  Yersinia pestis biovar Medievalis str. Harbin 35

Mean predicted aligned error: 6.64 Å

Foldseek 3Di:
DVPLQVPAPPVFFDCPLVVLLVLLVVLCVVVVPQPLLNQLSSLLNNQCGGNVRNPPDDSLLSVLSSPDDNLLSVVLLLVVLLVFDWKKKKFWFAADPNDTPGTLAAIWIARPNVRDIDGDCPVSVVSCVVSVQKDKDDWDPPFDDPPPSNVVVVCVVRVDPDDTTMIIIIMGTDPVNVSSCVRRVD